Protein AF-A0A075X6L4-F1 (afdb_monomer_lite)

Structure (mmCIF, N/CA/C/O backbone):
data_AF-A0A075X6L4-F1
#
_entry.id   AF-A0A075X6L4-F1
#
loop_
_atom_site.group_PDB
_atom_site.id
_atom_site.type_symbol
_atom_site.label_atom_id
_atom_site.label_alt_id
_atom_site.label_comp_id
_atom_site.label_asym_id
_atom_site.label_entity_id
_atom_site.label_seq_id
_atom_site.pdbx_PDB_ins_code
_atom_site.Cartn_x
_atom_site.Cartn_y
_atom_site.Cartn_z
_atom_site.occupancy
_atom_site.B_iso_or_equiv
_atom_site.auth_seq_id
_atom_site.auth_comp_id
_atom_site.auth_asym_id
_atom_site.auth_atom_id
_atom_site.pdbx_PDB_model_num
ATOM 1 N N . THR A 1 1 ? -24.610 23.735 8.201 1.00 43.88 1 THR A N 1
ATOM 2 C CA . THR A 1 1 ? -23.968 22.472 8.620 1.00 43.88 1 THR A CA 1
ATOM 3 C C . THR A 1 1 ? -24.946 21.769 9.527 1.00 43.88 1 THR A C 1
ATOM 5 O O . THR A 1 1 ? -25.408 22.389 10.471 1.00 43.88 1 THR A O 1
ATOM 8 N N . SER A 1 2 ? -25.397 20.567 9.172 1.00 42.31 2 SER A N 1
ATOM 9 C CA . SER A 1 2 ? -26.345 19.812 9.998 1.00 42.31 2 SER A CA 1
ATOM 10 C C . SER A 1 2 ? -25.653 19.407 11.301 1.00 42.31 2 SER A C 1
ATOM 12 O O . SER A 1 2 ? -24.724 18.602 11.268 1.00 42.31 2 SER A O 1
ATOM 14 N N . GLU A 1 3 ? -26.071 20.000 12.417 1.00 53.25 3 GLU A N 1
ATOM 15 C CA . GLU A 1 3 ? -25.639 19.641 13.770 1.00 53.25 3 GLU A CA 1
ATOM 16 C C . GLU A 1 3 ? -26.261 18.298 14.163 1.00 53.25 3 GLU A C 1
ATOM 18 O O . GLU A 1 3 ? -27.269 18.231 14.862 1.00 53.25 3 GLU A O 1
ATOM 23 N N . HIS A 1 4 ? -25.697 17.208 13.654 1.00 60.91 4 HIS A N 1
ATOM 24 C CA . HIS A 1 4 ? -25.947 15.895 14.228 1.00 60.91 4 HIS A CA 1
ATOM 25 C C . HIS A 1 4 ? -24.838 15.621 15.243 1.00 60.91 4 HIS A C 1
ATOM 27 O O . HIS A 1 4 ? -23.665 15.649 14.861 1.00 60.91 4 HIS A O 1
ATOM 33 N N . PRO A 1 5 ? -25.174 15.413 16.527 1.00 69.50 5 PRO A N 1
ATOM 34 C CA . PRO A 1 5 ? -24.173 15.089 17.527 1.00 69.50 5 PRO A CA 1
ATOM 35 C C . PRO A 1 5 ? -23.528 13.741 17.171 1.00 69.50 5 PRO A C 1
ATOM 37 O O . PRO A 1 5 ? -24.212 12.780 16.818 1.00 69.50 5 PRO A O 1
ATOM 40 N N . LEU A 1 6 ? -22.194 13.705 17.210 1.00 76.12 6 LEU A N 1
ATOM 41 C CA . LEU A 1 6 ? -21.367 12.532 16.923 1.00 76.12 6 LEU A CA 1
ATOM 42 C C . LEU A 1 6 ? -21.451 11.566 18.118 1.00 76.12 6 LEU A C 1
ATOM 44 O O . LEU A 1 6 ? -20.536 11.527 18.931 1.00 76.12 6 LEU A O 1
ATOM 48 N N . VAL A 1 7 ? -22.559 10.836 18.247 1.00 87.19 7 VAL A N 1
ATOM 49 C CA . VAL A 1 7 ? -22.819 9.897 19.355 1.00 87.19 7 VAL A CA 1
ATOM 50 C C . VAL A 1 7 ? -22.802 8.461 18.837 1.00 87.19 7 VAL A C 1
ATOM 52 O O . VAL A 1 7 ? -23.270 8.186 17.729 1.00 87.19 7 VAL A O 1
ATOM 55 N N . GLY A 1 8 ? -22.291 7.542 19.653 1.00 90.81 8 GLY A N 1
ATOM 56 C CA . GLY A 1 8 ? -22.246 6.114 19.358 1.00 90.81 8 GLY A CA 1
ATOM 57 C C . GLY A 1 8 ? -20.898 5.630 18.824 1.00 90.81 8 GLY A C 1
ATOM 58 O O . GLY A 1 8 ? -19.898 6.360 18.776 1.00 90.81 8 GLY A O 1
ATOM 59 N N . ASN A 1 9 ? -20.872 4.373 18.379 1.00 92.75 9 ASN A N 1
ATOM 60 C CA . ASN A 1 9 ? -19.662 3.702 17.920 1.00 92.75 9 ASN A CA 1
ATOM 61 C C . ASN A 1 9 ? -19.065 4.416 16.708 1.00 92.75 9 ASN A C 1
ATOM 63 O O . ASN A 1 9 ? -19.630 4.450 15.610 1.00 92.75 9 ASN A O 1
ATOM 67 N N . THR A 1 10 ? -17.867 4.931 16.915 1.00 94.12 10 THR A N 1
ATOM 68 C CA . THR A 1 10 ? -17.120 5.736 15.967 1.00 94.12 10 THR A CA 1
ATOM 69 C C . THR A 1 10 ? -15.814 5.042 15.646 1.00 94.12 10 THR A C 1
ATOM 71 O O . THR A 1 10 ? -14.970 4.833 16.520 1.00 94.12 10 THR A O 1
ATOM 74 N N . LEU A 1 11 ? -15.639 4.697 14.373 1.00 94.62 11 LEU A N 1
ATOM 75 C CA . LEU A 1 11 ? -14.366 4.230 13.844 1.00 94.62 11 LEU A CA 1
ATOM 76 C C . LEU A 1 11 ? -13.575 5.430 13.328 1.00 94.62 11 LEU A C 1
ATOM 78 O O . LEU A 1 11 ? -14.017 6.126 12.421 1.00 94.62 11 LEU A O 1
ATOM 82 N N . VAL A 1 12 ? -12.374 5.643 13.843 1.00 94.81 12 VAL A N 1
ATOM 83 C CA . VAL A 1 12 ? -11.402 6.571 13.264 1.00 94.81 12 VAL A CA 1
ATOM 84 C C . VAL A 1 12 ? -10.322 5.751 12.580 1.00 94.81 12 VAL A C 1
ATOM 86 O O . VAL A 1 12 ? -9.782 4.826 13.179 1.00 94.81 12 VAL A O 1
ATOM 89 N N . MET A 1 13 ? -9.989 6.081 11.338 1.00 95.12 13 MET A N 1
ATOM 90 C CA . MET A 1 13 ? -8.887 5.464 10.609 1.00 95.12 13 MET A CA 1
ATOM 91 C C . MET A 1 13 ? -7.984 6.549 10.038 1.00 95.12 13 MET A C 1
ATOM 93 O O . MET A 1 13 ? -8.426 7.360 9.229 1.00 95.12 13 MET A O 1
ATOM 97 N N . ASN A 1 14 ? -6.720 6.532 10.444 1.00 95.31 14 ASN A N 1
ATOM 98 C CA . ASN A 1 14 ? -5.677 7.400 9.921 1.00 95.31 14 ASN A CA 1
ATOM 99 C C . ASN A 1 14 ? -4.738 6.582 9.031 1.00 95.31 14 ASN A C 1
ATOM 101 O O . ASN A 1 14 ? -4.044 5.686 9.516 1.00 95.31 14 ASN A O 1
ATOM 105 N N . ILE A 1 15 ? -4.702 6.882 7.734 1.00 94.81 15 ILE A N 1
ATOM 106 C CA . ILE A 1 15 ? -3.783 6.245 6.784 1.00 94.81 15 ILE A CA 1
ATOM 107 C C . ILE A 1 15 ? -2.623 7.208 6.523 1.00 94.81 15 ILE A C 1
ATOM 109 O O . ILE A 1 15 ? -2.710 8.114 5.695 1.00 94.81 15 ILE A O 1
ATOM 113 N N . GLY A 1 16 ? -1.527 7.023 7.260 1.00 94.44 16 GLY A N 1
ATOM 114 C CA . GLY A 1 16 ? -0.359 7.896 7.192 1.00 94.44 16 GLY A CA 1
ATOM 115 C C . GLY A 1 16 ? 0.611 7.561 6.054 1.00 94.44 16 GLY A C 1
ATOM 116 O O . GLY A 1 16 ? 0.324 6.814 5.120 1.00 94.44 16 GLY A O 1
ATOM 117 N N . ALA A 1 17 ? 1.834 8.082 6.152 1.00 93.19 17 ALA A N 1
ATOM 118 C CA . ALA A 1 17 ? 2.890 7.741 5.198 1.00 93.19 17 ALA A CA 1
ATOM 119 C C . ALA A 1 17 ? 3.451 6.326 5.432 1.00 93.19 17 ALA A C 1
ATOM 121 O O . ALA A 1 17 ? 3.724 5.607 4.479 1.00 93.19 17 ALA A O 1
ATOM 122 N N . ALA A 1 18 ? 3.639 5.907 6.687 1.00 93.38 18 ALA A N 1
ATOM 123 C CA . ALA A 1 18 ? 4.323 4.648 7.017 1.00 93.38 18 ALA A CA 1
ATOM 124 C C . ALA A 1 18 ? 3.427 3.598 7.692 1.00 93.38 18 ALA A C 1
ATOM 126 O O . ALA A 1 18 ? 3.717 2.405 7.612 1.00 93.38 18 ALA A O 1
ATOM 127 N N . ALA A 1 19 ? 2.354 4.027 8.352 1.00 95.75 19 ALA A N 1
ATOM 128 C CA . ALA A 1 19 ? 1.477 3.159 9.120 1.00 95.75 19 ALA A CA 1
ATOM 129 C C . ALA A 1 19 ? 0.019 3.580 8.959 1.00 95.75 19 ALA A C 1
ATOM 131 O O . ALA A 1 19 ? -0.275 4.743 8.671 1.00 95.75 19 ALA A O 1
ATOM 132 N N . THR A 1 20 ? -0.864 2.609 9.154 1.00 96.62 20 THR A N 1
ATOM 133 C CA . THR A 1 20 ? -2.295 2.839 9.307 1.00 96.62 20 THR A CA 1
ATOM 134 C C . THR A 1 20 ? -2.661 2.619 10.764 1.00 96.62 20 THR A C 1
ATOM 136 O O . THR A 1 20 ? -2.288 1.600 11.354 1.00 96.62 20 THR A O 1
ATOM 139 N N . GLU A 1 21 ? -3.406 3.558 11.324 1.00 96.50 21 GLU A N 1
ATOM 140 C CA . GLU A 1 21 ? -3.871 3.560 12.705 1.00 96.50 21 GLU A CA 1
ATOM 141 C C . GLU A 1 21 ? -5.398 3.552 12.712 1.00 96.50 21 GLU A C 1
ATOM 143 O O . GLU A 1 21 ? -6.043 4.178 11.872 1.00 96.50 21 GLU A O 1
ATOM 148 N N . MET A 1 22 ? -5.978 2.823 13.653 1.00 95.88 22 MET A N 1
ATOM 149 C CA . MET A 1 22 ? -7.413 2.708 13.850 1.00 95.88 22 MET A CA 1
ATOM 150 C C . MET A 1 22 ? -7.730 2.951 15.318 1.00 95.88 22 MET A C 1
ATOM 152 O O . MET A 1 22 ? -7.052 2.412 16.196 1.00 95.88 22 MET A O 1
ATOM 156 N N . ALA A 1 23 ? -8.777 3.725 15.572 1.00 94.69 23 ALA A N 1
ATOM 157 C CA . ALA A 1 23 ? -9.377 3.859 16.884 1.00 94.69 23 ALA A CA 1
ATOM 158 C C . ALA A 1 23 ? -10.861 3.502 16.806 1.00 94.69 23 ALA A C 1
ATOM 160 O O . ALA A 1 23 ? -11.554 3.949 15.896 1.00 94.69 23 ALA A O 1
ATOM 161 N N . LEU A 1 24 ? -11.346 2.708 17.753 1.00 94.81 24 LEU A N 1
ATOM 162 C CA . LEU A 1 24 ? -12.772 2.465 17.942 1.00 94.81 24 LEU A CA 1
ATOM 163 C C . LEU A 1 24 ? -13.167 2.982 19.320 1.00 94.81 24 LEU A C 1
ATOM 165 O O . LEU A 1 24 ? -12.547 2.608 20.318 1.00 94.81 24 LEU A O 1
ATOM 169 N N . VAL A 1 25 ? -14.175 3.845 19.351 1.00 93.81 25 VAL A N 1
ATOM 170 C CA . VAL A 1 25 ? -14.673 4.494 20.565 1.00 93.81 25 VAL A CA 1
ATOM 171 C C . VAL A 1 25 ? -16.190 4.599 20.490 1.00 93.81 25 VAL A C 1
ATOM 173 O O . VAL A 1 25 ? -16.732 4.885 19.426 1.00 93.81 25 VAL A O 1
ATOM 176 N N . ASP A 1 26 ? -16.873 4.349 21.599 1.00 92.94 26 ASP A N 1
ATOM 177 C CA . ASP A 1 26 ? -18.295 4.660 21.738 1.00 92.94 26 ASP A CA 1
ATOM 178 C C . ASP A 1 26 ? -18.402 6.095 22.261 1.00 92.94 26 ASP A C 1
ATOM 180 O O . ASP A 1 26 ? -18.009 6.366 23.396 1.00 92.94 26 ASP A O 1
ATOM 184 N N . LEU A 1 27 ? -18.791 7.039 21.399 1.00 93.19 27 LEU A N 1
ATOM 185 C CA . LEU A 1 27 ? -18.801 8.454 21.759 1.00 93.19 27 LEU A CA 1
ATOM 186 C C . LEU A 1 27 ? -20.040 8.781 22.608 1.00 93.19 27 LEU A C 1
ATOM 188 O O . LEU A 1 27 ? -21.160 8.608 22.117 1.00 93.19 27 LEU A O 1
ATOM 192 N N . PRO A 1 28 ? -19.862 9.293 23.839 1.00 91.81 28 PRO A N 1
ATOM 193 C CA . PRO A 1 28 ? -20.962 9.790 24.657 1.00 91.81 28 PRO A CA 1
ATOM 194 C C . PRO A 1 28 ? -21.482 11.135 24.128 1.00 91.81 28 PRO A C 1
ATOM 196 O O . PRO A 1 28 ? -20.857 11.783 23.286 1.00 91.81 28 PRO A O 1
ATOM 199 N N . GLU A 1 29 ? -22.614 11.597 24.664 1.00 88.50 29 GLU A N 1
ATOM 200 C CA . GLU A 1 29 ? -23.140 12.937 24.363 1.00 88.50 29 GLU A CA 1
ATOM 201 C C . GLU A 1 29 ? -22.177 14.050 24.808 1.00 88.50 29 GLU A C 1
ATOM 203 O O . GLU A 1 29 ? -22.026 15.055 24.110 1.00 88.50 29 GLU A O 1
ATOM 208 N N . SER A 1 30 ? -21.495 13.859 25.944 1.00 89.88 30 SER A N 1
ATOM 209 C CA . SER A 1 30 ? -20.477 14.776 26.459 1.00 89.88 30 SER A CA 1
ATOM 210 C C . SER A 1 30 ? -19.077 14.193 26.290 1.00 89.88 30 SER A C 1
ATOM 212 O O . SER A 1 30 ? -18.679 13.275 27.001 1.00 89.88 30 SER A O 1
ATOM 214 N N . LEU A 1 31 ? -18.282 14.769 25.385 1.00 88.12 31 LEU A N 1
ATOM 215 C CA . LEU A 1 31 ? -16.909 14.312 25.128 1.00 88.12 31 LEU A CA 1
ATOM 216 C C . LEU A 1 31 ? -15.964 14.481 26.333 1.00 88.12 31 LEU A C 1
ATOM 218 O O . LEU A 1 31 ? -14.895 13.877 26.344 1.00 88.12 31 LEU A O 1
ATOM 222 N N . GLU A 1 32 ? -16.341 15.273 27.342 1.00 90.88 32 GLU A N 1
ATOM 223 C CA . GLU A 1 32 ? -15.584 15.424 28.596 1.00 90.88 32 GLU A CA 1
ATOM 224 C C . GLU A 1 32 ? -15.561 14.134 29.432 1.00 90.88 32 GLU A C 1
ATOM 226 O O . GLU A 1 32 ? -14.695 13.970 30.291 1.00 90.88 32 GLU A O 1
ATOM 231 N N . GLU A 1 33 ? -16.486 13.207 29.169 1.00 89.75 33 GLU A N 1
ATOM 232 C CA . GLU A 1 33 ? -16.571 11.907 29.842 1.00 89.75 33 GLU A CA 1
ATOM 233 C C . GLU A 1 33 ? -15.567 10.887 29.290 1.00 89.75 33 GLU A C 1
ATOM 235 O O . GLU A 1 33 ? -15.344 9.845 29.907 1.00 89.75 33 GLU A O 1
ATOM 240 N N . LEU A 1 34 ? -14.944 11.179 28.143 1.00 92.12 34 LEU A N 1
ATOM 241 C CA . LEU A 1 34 ? -14.005 10.270 27.503 1.00 92.12 34 LEU A CA 1
ATOM 242 C C . LEU A 1 34 ? -12.671 10.211 28.240 1.00 92.12 34 LEU A C 1
ATOM 244 O O . LEU A 1 34 ? -12.021 11.210 28.548 1.00 92.12 34 LEU A O 1
ATOM 248 N N . THR A 1 35 ? -12.199 8.987 28.403 1.00 92.12 35 THR A N 1
ATOM 249 C CA . THR A 1 35 ? -10.890 8.645 28.939 1.00 92.12 35 THR A CA 1
ATOM 250 C C . THR A 1 35 ? -10.104 7.830 27.918 1.00 92.12 35 THR A C 1
ATOM 252 O O . THR A 1 35 ? -10.653 7.256 26.981 1.00 92.12 35 THR A O 1
ATOM 255 N N . HIS A 1 36 ? -8.789 7.704 28.113 1.00 89.19 36 HIS A N 1
ATOM 256 C CA . HIS A 1 36 ? -7.965 6.859 27.244 1.00 89.19 36 HIS A CA 1
ATOM 257 C C . HIS A 1 36 ? -8.412 5.387 27.211 1.00 89.19 36 HIS A C 1
ATOM 259 O O . HIS A 1 36 ? -8.190 4.724 26.202 1.00 89.1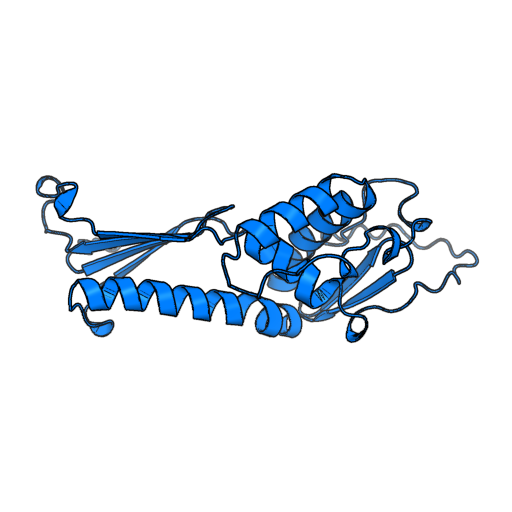9 36 HIS A O 1
ATOM 265 N N . SER A 1 37 ? -9.039 4.874 28.276 1.00 90.38 37 SER A N 1
ATOM 266 C CA . SER A 1 37 ? -9.543 3.493 28.336 1.00 90.38 37 SER A CA 1
ATOM 267 C C . SER A 1 37 ? -10.756 3.229 27.445 1.00 90.38 37 SER A C 1
ATOM 269 O O . SER A 1 37 ? -11.024 2.069 27.127 1.00 90.38 37 SER A O 1
ATOM 271 N N . ASP A 1 38 ? -11.460 4.276 27.016 1.00 91.62 38 ASP A N 1
ATOM 272 C CA . ASP A 1 38 ? -12.629 4.146 26.142 1.00 91.62 38 ASP A CA 1
ATOM 273 C C . ASP A 1 38 ? -12.224 3.899 24.685 1.00 91.62 38 ASP A C 1
ATOM 275 O O . ASP A 1 38 ? -12.996 3.352 23.894 1.00 91.62 38 ASP A O 1
ATOM 279 N N . PHE A 1 39 ? -10.976 4.228 24.344 1.00 93.12 39 PHE A N 1
ATOM 280 C CA . PHE A 1 39 ? -10.415 4.023 23.020 1.00 93.12 39 PHE A CA 1
ATOM 281 C C . PHE A 1 39 ? -9.765 2.656 22.912 1.00 93.12 39 PHE A C 1
ATOM 283 O O . PHE A 1 39 ? -8.811 2.319 23.616 1.00 93.12 39 PHE A O 1
ATOM 290 N N . MET A 1 40 ? -10.202 1.896 21.919 1.00 93.12 40 MET A N 1
ATOM 291 C CA . MET A 1 40 ? -9.389 0.806 21.417 1.00 93.12 40 MET A CA 1
ATOM 292 C C . MET A 1 40 ? -8.532 1.270 20.274 1.00 93.12 40 MET A C 1
ATOM 294 O O . MET A 1 40 ? -9.051 1.742 19.268 1.00 93.12 40 MET A O 1
ATOM 298 N N . LEU A 1 41 ? -7.235 1.051 20.405 1.00 94.62 41 LEU A N 1
ATOM 299 C CA . LEU A 1 41 ? -6.268 1.433 19.398 1.00 94.62 41 LEU A CA 1
ATOM 300 C C . LEU A 1 41 ? -5.714 0.185 18.725 1.00 94.62 41 LEU A C 1
ATOM 302 O O . LEU A 1 41 ? -5.370 -0.799 19.381 1.00 94.62 41 LEU A O 1
ATOM 306 N N . HIS A 1 42 ? -5.592 0.245 17.408 1.00 95.38 42 HIS A N 1
ATOM 307 C CA . HIS A 1 42 ? -4.927 -0.772 16.611 1.00 95.38 42 HIS A CA 1
ATOM 308 C C . HIS A 1 42 ? -4.115 -0.108 15.511 1.00 95.38 42 HIS A C 1
ATOM 310 O O . HIS A 1 42 ? -4.503 0.930 14.985 1.00 95.38 42 HIS A O 1
ATOM 316 N N . ASN A 1 43 ? -2.977 -0.683 15.145 1.00 95.50 43 ASN A N 1
ATOM 317 C CA . ASN A 1 43 ? -2.177 -0.162 14.044 1.00 95.50 43 ASN A CA 1
ATOM 318 C C . ASN A 1 43 ? -1.413 -1.274 13.332 1.00 95.50 43 ASN A C 1
ATOM 320 O O . ASN A 1 43 ? -1.234 -2.381 13.846 1.00 95.50 43 ASN A O 1
ATOM 324 N N . PHE A 1 44 ? -0.949 -0.965 12.127 1.00 96.31 44 PHE A N 1
ATOM 325 C CA . PHE A 1 44 ? 0.001 -1.801 11.413 1.00 96.31 44 PHE A CA 1
ATOM 326 C C . PHE A 1 44 ? 0.905 -0.956 10.511 1.00 96.31 44 PHE A C 1
ATOM 328 O O . PHE A 1 44 ? 0.491 0.057 9.948 1.00 96.31 44 PHE A O 1
ATOM 335 N N . ALA A 1 45 ? 2.154 -1.400 10.358 1.00 96.19 45 ALA A N 1
ATOM 336 C CA . ALA A 1 45 ? 3.209 -0.699 9.624 1.00 96.19 45 ALA A CA 1
ATOM 337 C C . ALA A 1 45 ? 3.079 -0.857 8.095 1.00 96.19 45 ALA A C 1
ATOM 339 O O . ALA A 1 45 ? 3.935 -1.453 7.442 1.00 96.19 45 ALA A O 1
ATOM 340 N N . TYR A 1 46 ? 1.966 -0.382 7.537 1.00 96.50 46 TYR A N 1
ATOM 341 C CA . TYR A 1 46 ? 1.741 -0.269 6.100 1.00 96.50 46 TYR A CA 1
ATOM 342 C C . TYR A 1 46 ? 0.790 0.897 5.815 1.00 96.50 46 TYR A C 1
ATOM 344 O O . TYR A 1 46 ? -0.283 0.979 6.416 1.00 96.50 46 TYR A O 1
ATOM 352 N N . ALA A 1 47 ? 1.181 1.769 4.884 1.00 95.38 47 ALA A N 1
ATOM 353 C CA . ALA A 1 47 ? 0.357 2.846 4.334 1.00 95.38 47 ALA A CA 1
ATOM 354 C C . ALA A 1 4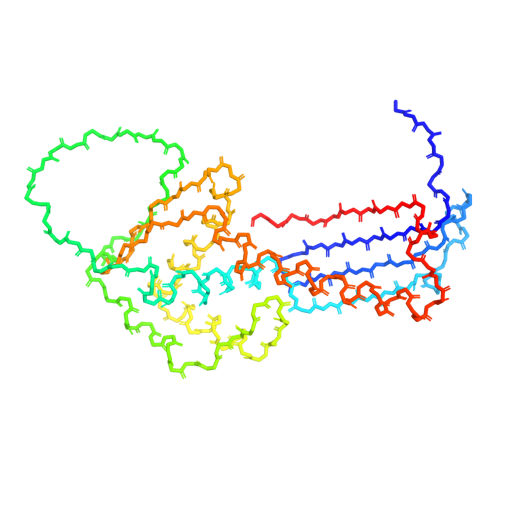7 ? 1.016 3.405 3.051 1.00 95.38 47 ALA A C 1
ATOM 356 O O . ALA A 1 47 ? 1.489 2.609 2.241 1.00 95.38 47 ALA A O 1
ATOM 357 N N . GLY A 1 48 ? 1.097 4.731 2.864 1.00 95.12 48 GLY A N 1
ATOM 358 C CA . GLY A 1 48 ? 1.593 5.380 1.635 1.00 95.12 48 GLY A CA 1
ATOM 359 C C . GLY A 1 48 ? 2.902 4.812 1.059 1.00 95.12 48 GLY A C 1
ATOM 360 O O . GLY A 1 48 ? 2.923 4.373 -0.087 1.00 95.12 48 GLY A O 1
ATOM 361 N N . LYS A 1 49 ? 3.959 4.701 1.871 1.00 95.69 49 LYS A N 1
ATOM 362 C CA . LYS A 1 49 ? 5.254 4.115 1.472 1.00 95.69 49 LYS A CA 1
ATOM 363 C C . LYS A 1 49 ? 5.155 2.631 1.117 1.00 95.69 49 LYS A C 1
ATOM 365 O O . LYS A 1 49 ? 5.861 2.146 0.240 1.00 95.69 49 LYS A O 1
ATOM 370 N N . GLY A 1 50 ? 4.275 1.897 1.799 1.00 97.44 50 GLY A N 1
ATOM 371 C CA . GLY A 1 50 ? 3.995 0.497 1.478 1.00 97.44 50 GLY A CA 1
ATOM 372 C C . GLY A 1 50 ? 3.326 0.361 0.110 1.00 97.44 50 GLY A C 1
ATOM 373 O O . GLY A 1 50 ? 3.742 -0.469 -0.691 1.00 97.44 50 GLY A O 1
ATOM 374 N N . ILE A 1 51 ? 2.362 1.238 -0.182 1.00 97.44 51 ILE A N 1
ATOM 375 C CA . ILE A 1 51 ? 1.685 1.326 -1.482 1.00 97.44 51 ILE A CA 1
ATOM 376 C C . ILE A 1 51 ? 2.688 1.654 -2.594 1.00 97.44 51 ILE A C 1
ATOM 378 O O . ILE A 1 51 ? 2.674 1.006 -3.634 1.00 97.44 51 ILE A O 1
ATOM 382 N N . GLU A 1 52 ? 3.586 2.618 -2.381 1.00 97.88 52 GLU A N 1
ATOM 383 C CA . GLU A 1 52 ? 4.638 2.970 -3.349 1.00 97.88 52 GLU A CA 1
ATOM 384 C C . GLU A 1 52 ? 5.567 1.785 -3.642 1.00 97.88 52 GLU A C 1
ATOM 386 O O . GLU A 1 52 ? 5.850 1.478 -4.799 1.00 97.88 52 GLU A O 1
ATOM 391 N N . GLN A 1 53 ? 5.993 1.056 -2.610 1.00 98.25 53 GLN A N 1
ATOM 392 C CA . GLN A 1 53 ? 6.782 -0.161 -2.793 1.00 98.25 53 GLN A CA 1
ATOM 393 C C . GLN A 1 53 ? 6.007 -1.259 -3.526 1.00 98.25 53 GLN A C 1
ATOM 395 O O . GLN A 1 53 ? 6.577 -1.962 -4.359 1.00 98.25 53 GLN A O 1
ATOM 400 N N . ASP A 1 54 ? 4.709 -1.391 -3.267 1.00 98.56 54 ASP A N 1
ATOM 401 C CA . ASP A 1 54 ? 3.864 -2.357 -3.962 1.00 98.56 54 ASP A CA 1
ATOM 402 C C . ASP A 1 54 ? 3.681 -1.982 -5.439 1.00 98.56 54 ASP A C 1
ATOM 404 O O . ASP A 1 54 ? 3.711 -2.868 -6.289 1.00 98.56 54 ASP A O 1
ATOM 408 N N . ILE A 1 55 ? 3.598 -0.692 -5.783 1.00 98.44 55 ILE A N 1
ATOM 409 C CA . ILE A 1 55 ? 3.647 -0.226 -7.180 1.00 98.44 55 ILE A CA 1
ATOM 410 C C . ILE A 1 55 ? 4.941 -0.697 -7.849 1.00 98.44 55 ILE A C 1
ATOM 412 O O . ILE A 1 55 ? 4.906 -1.264 -8.943 1.00 98.44 55 ILE A O 1
ATOM 416 N N . ILE A 1 56 ? 6.084 -0.535 -7.178 1.00 98.38 56 ILE A N 1
ATOM 417 C CA . ILE A 1 56 ? 7.376 -0.979 -7.711 1.00 98.38 56 ILE A CA 1
ATOM 418 C C . ILE A 1 56 ? 7.375 -2.499 -7.916 1.00 98.38 56 ILE A C 1
ATOM 420 O O . ILE A 1 56 ? 7.672 -2.976 -9.011 1.00 98.38 56 ILE A O 1
ATOM 424 N N . CYS A 1 57 ? 7.006 -3.268 -6.892 1.00 98.25 57 CYS A N 1
ATOM 425 C CA . CYS A 1 57 ? 7.051 -4.728 -6.933 1.00 98.25 57 CYS A CA 1
ATOM 426 C C . CYS A 1 57 ? 6.027 -5.348 -7.892 1.00 98.25 57 CYS A C 1
ATOM 428 O O . CYS A 1 57 ? 6.321 -6.376 -8.499 1.00 98.25 57 CYS A O 1
ATOM 430 N N . GLN A 1 58 ? 4.837 -4.759 -8.025 1.00 98.06 58 GLN A N 1
ATOM 431 C CA . GLN A 1 58 ? 3.727 -5.356 -8.774 1.00 98.06 58 GLN A CA 1
ATOM 432 C C . GLN A 1 58 ? 3.569 -4.804 -10.194 1.00 98.06 58 GLN A C 1
ATOM 434 O O . GLN A 1 58 ? 3.045 -5.513 -11.060 1.00 98.06 58 GLN A O 1
ATOM 439 N N . LEU A 1 59 ? 4.016 -3.571 -10.454 1.00 97.56 59 LEU A N 1
ATOM 440 C CA . LEU A 1 59 ? 3.849 -2.907 -11.752 1.00 97.56 59 LEU A CA 1
ATOM 441 C C . LEU A 1 59 ? 5.179 -2.618 -12.451 1.00 97.56 59 LEU A C 1
ATOM 443 O O . LEU A 1 59 ? 5.275 -2.830 -13.656 1.00 97.56 59 LEU A O 1
ATOM 447 N N . LEU A 1 60 ? 6.215 -2.178 -11.727 1.00 97.00 60 LEU A N 1
ATOM 448 C CA . LEU A 1 60 ? 7.471 -1.761 -12.369 1.00 97.00 60 LEU A CA 1
ATOM 449 C C . LEU A 1 60 ? 8.471 -2.904 -12.572 1.00 97.00 60 LEU A C 1
ATOM 451 O O . LEU A 1 60 ? 9.138 -2.989 -13.607 1.00 97.00 60 LEU A O 1
ATOM 455 N N . LEU A 1 61 ? 8.568 -3.797 -11.593 1.00 96.69 61 LEU A N 1
ATOM 456 C CA . LEU A 1 61 ? 9.506 -4.913 -11.604 1.00 96.69 61 LEU A CA 1
ATOM 457 C C . LEU A 1 61 ? 9.102 -6.067 -12.546 1.00 96.69 61 LEU A C 1
ATOM 459 O O . LEU A 1 61 ? 9.984 -6.610 -13.213 1.00 96.69 61 LEU A O 1
ATOM 463 N N . PRO A 1 62 ? 7.824 -6.481 -12.656 1.00 96.12 62 PRO A N 1
ATOM 464 C CA . PRO A 1 62 ? 7.478 -7.628 -13.488 1.00 96.12 62 PRO A CA 1
ATOM 465 C C . PRO A 1 62 ? 7.690 -7.363 -14.982 1.00 96.12 62 PRO A C 1
ATOM 467 O O . PRO A 1 62 ? 7.184 -6.392 -15.543 1.00 96.12 62 PRO A O 1
ATOM 470 N N . THR A 1 63 ? 8.354 -8.296 -15.666 1.00 93.50 63 THR A N 1
ATOM 471 C CA . THR A 1 63 ? 8.661 -8.192 -17.105 1.00 93.50 63 THR A CA 1
ATOM 472 C C . THR A 1 63 ? 7.424 -8.117 -17.998 1.00 93.50 63 THR A C 1
ATOM 474 O O . THR A 1 63 ? 7.495 -7.569 -19.088 1.00 93.50 63 THR A O 1
ATOM 477 N N . LYS A 1 64 ? 6.267 -8.604 -17.533 1.00 94.56 64 LYS A N 1
ATOM 478 C CA . LYS A 1 64 ? 4.996 -8.521 -18.273 1.00 94.56 64 LYS A CA 1
ATOM 479 C C . LYS A 1 64 ? 4.516 -7.083 -18.517 1.00 94.56 64 LYS A C 1
ATOM 481 O O . LYS A 1 64 ? 3.741 -6.864 -19.443 1.00 94.56 64 LYS A O 1
ATOM 486 N N . TRP A 1 65 ? 4.953 -6.130 -17.690 1.00 93.62 65 TRP A N 1
ATOM 487 C CA . TRP A 1 65 ? 4.523 -4.730 -17.751 1.00 93.62 65 TRP A CA 1
ATOM 488 C C . TRP A 1 65 ? 5.526 -3.804 -18.433 1.00 93.62 65 TRP A C 1
ATOM 490 O O . TRP A 1 65 ? 5.170 -2.672 -18.758 1.00 93.62 65 TRP A O 1
ATOM 500 N N . ARG A 1 66 ? 6.759 -4.272 -18.654 1.00 92.56 66 ARG A N 1
ATOM 501 C CA . ARG A 1 66 ? 7.843 -3.463 -19.213 1.00 92.56 66 ARG A CA 1
ATOM 502 C C . ARG A 1 66 ? 8.357 -4.024 -20.518 1.00 92.56 66 ARG A C 1
ATOM 504 O O . ARG A 1 66 ? 8.369 -5.233 -20.738 1.00 92.56 66 ARG A O 1
ATOM 511 N N . LYS A 1 67 ? 8.820 -3.128 -21.374 1.00 93.88 67 LYS A N 1
ATOM 512 C CA . LYS A 1 67 ? 9.515 -3.466 -22.611 1.00 93.88 67 LYS A CA 1
ATOM 513 C C . LYS A 1 67 ? 10.809 -2.661 -22.684 1.00 93.88 67 LYS A C 1
ATOM 515 O O . LYS A 1 67 ? 10.842 -1.553 -22.143 1.00 93.88 67 LYS A O 1
ATOM 520 N N . PRO A 1 68 ? 11.837 -3.174 -23.381 1.00 92.62 68 PRO A N 1
ATOM 521 C CA . PRO A 1 68 ? 13.013 -2.380 -23.691 1.00 92.62 68 PRO A CA 1
ATOM 522 C C . PRO A 1 68 ? 12.604 -1.079 -24.380 1.00 92.62 68 PRO A C 1
ATOM 524 O O . PRO A 1 68 ? 11.735 -1.076 -25.257 1.00 92.62 68 PRO A O 1
ATOM 527 N N . ARG A 1 69 ? 13.227 0.025 -23.978 1.00 87.31 69 ARG A N 1
ATOM 528 C CA . ARG A 1 69 ? 13.047 1.316 -24.634 1.00 87.31 69 ARG A CA 1
ATOM 529 C C . ARG A 1 69 ? 13.709 1.252 -26.011 1.00 87.31 69 ARG A C 1
ATOM 531 O O . ARG A 1 69 ? 14.902 0.973 -26.116 1.00 87.31 69 ARG A O 1
ATOM 538 N N . ASN A 1 70 ? 12.944 1.484 -27.075 1.00 71.94 70 ASN A N 1
ATOM 539 C CA . ASN A 1 70 ? 13.504 1.529 -28.424 1.00 71.94 70 ASN A CA 1
ATOM 540 C C . ASN A 1 70 ? 14.337 2.809 -28.565 1.00 71.94 70 ASN A C 1
ATOM 542 O O . ASN A 1 70 ? 13.791 3.906 -28.504 1.00 71.94 70 ASN A O 1
ATOM 546 N N . SER A 1 71 ? 15.641 2.684 -28.806 1.00 55.31 71 SER A N 1
ATOM 547 C CA . SER A 1 71 ? 16.562 3.808 -29.046 1.00 55.31 71 SER A CA 1
ATOM 548 C C . SER A 1 71 ? 16.379 4.486 -30.415 1.00 55.31 71 SER A C 1
ATOM 550 O O . SER A 1 71 ? 17.267 5.188 -30.895 1.00 55.31 71 SER A O 1
ATOM 552 N N . SER A 1 72 ? 15.231 4.301 -31.066 1.00 47.56 72 SER A N 1
ATOM 553 C CA . SER A 1 72 ? 14.919 4.881 -32.372 1.00 47.56 72 SER A CA 1
ATOM 554 C C . SER A 1 72 ? 14.253 6.248 -32.214 1.00 47.56 72 SER A C 1
ATOM 556 O O . SER A 1 72 ? 13.083 6.423 -32.540 1.00 47.56 72 SER A O 1
ATOM 558 N N . GLN A 1 73 ? 15.011 7.227 -31.727 1.00 50.22 73 GLN A N 1
ATOM 559 C CA . GLN A 1 73 ? 14.770 8.627 -32.068 1.00 50.22 73 GLN A CA 1
ATOM 560 C C . GLN A 1 73 ? 16.010 9.165 -32.787 1.00 50.22 73 GLN A C 1
ATOM 562 O O . GLN A 1 73 ? 16.848 9.859 -32.219 1.00 50.22 73 GLN A O 1
ATOM 567 N N . GLU A 1 74 ? 16.112 8.824 -34.075 1.00 40.28 74 GLU A N 1
ATOM 568 C CA . GLU A 1 74 ? 16.639 9.780 -35.047 1.00 40.28 74 GLU A CA 1
ATOM 569 C C . GLU A 1 74 ? 15.756 11.033 -34.990 1.00 40.28 74 GLU A C 1
ATOM 571 O O . GLU A 1 74 ? 14.534 10.945 -34.844 1.00 40.28 74 GLU A O 1
ATOM 576 N N . GLY A 1 75 ? 16.409 12.194 -35.014 1.00 45.19 75 GLY A N 1
ATOM 577 C CA . GLY A 1 75 ? 15.835 13.470 -34.615 1.00 45.19 75 GLY A CA 1
ATOM 578 C C . GLY A 1 75 ? 14.488 13.789 -35.249 1.00 45.19 75 GLY A C 1
ATOM 579 O O . GLY A 1 75 ? 14.326 13.735 -36.460 1.00 45.19 75 GLY A O 1
ATOM 580 N N . ASN A 1 76 ? 13.555 14.230 -34.413 1.00 33.75 76 ASN A N 1
ATOM 581 C CA . ASN A 1 76 ? 12.516 15.159 -34.815 1.00 33.75 76 ASN A CA 1
ATOM 582 C C . ASN A 1 76 ? 12.216 16.076 -33.631 1.00 33.75 76 ASN A C 1
ATOM 584 O O . ASN A 1 76 ? 11.775 15.642 -32.567 1.00 33.75 76 ASN A O 1
ATOM 588 N N . ASN A 1 77 ? 12.501 17.363 -33.834 1.00 46.69 77 ASN A N 1
ATOM 589 C CA . ASN A 1 77 ? 12.090 18.457 -32.967 1.00 46.69 77 ASN A CA 1
ATOM 590 C C . ASN A 1 77 ? 10.597 18.308 -32.663 1.00 46.69 77 ASN A C 1
ATOM 592 O O . ASN A 1 77 ? 9.769 18.555 -33.539 1.00 46.69 77 ASN A O 1
ATOM 596 N N . THR A 1 78 ? 10.252 17.920 -31.438 1.00 35.31 78 THR A N 1
ATOM 597 C CA . THR A 1 78 ? 8.856 17.882 -31.010 1.00 35.31 78 THR A CA 1
ATOM 598 C C . THR A 1 78 ? 8.693 18.829 -29.837 1.00 35.31 78 THR A C 1
ATOM 600 O O . THR A 1 78 ? 9.226 18.623 -28.752 1.00 35.31 78 THR A O 1
ATOM 603 N N . THR A 1 79 ? 8.020 19.929 -30.150 1.00 33.59 79 THR A N 1
ATOM 604 C CA . THR A 1 79 ? 7.334 20.890 -29.296 1.00 33.59 79 THR A CA 1
ATOM 605 C C . THR A 1 79 ? 7.230 20.472 -27.831 1.00 33.59 79 THR A C 1
ATOM 607 O O . THR A 1 79 ? 6.600 19.468 -27.509 1.00 33.59 79 THR A O 1
ATOM 610 N N . ILE A 1 80 ? 7.776 21.309 -26.947 1.00 39.00 80 ILE A N 1
ATOM 611 C CA . ILE A 1 80 ? 7.508 21.295 -25.507 1.00 39.00 80 ILE A CA 1
ATOM 612 C C . ILE A 1 80 ? 6.006 21.549 -25.327 1.00 39.00 80 ILE A C 1
ATOM 614 O O . ILE A 1 80 ? 5.556 22.687 -25.216 1.00 39.00 80 ILE A O 1
ATOM 618 N N . THR A 1 81 ? 5.197 20.494 -25.360 1.00 36.59 81 THR A N 1
ATOM 619 C CA . THR A 1 81 ? 3.813 20.549 -24.905 1.00 36.59 81 THR A CA 1
ATOM 620 C C . THR A 1 81 ? 3.858 20.324 -23.405 1.00 36.59 81 THR A C 1
ATOM 622 O O . THR A 1 81 ? 3.843 19.188 -22.936 1.00 36.59 81 THR A O 1
ATOM 625 N N . SER A 1 82 ? 3.976 21.411 -22.648 1.00 37.38 82 SER A N 1
ATOM 626 C CA . SER A 1 82 ? 3.912 21.415 -21.189 1.00 37.38 82 SER A CA 1
ATOM 627 C C . SER A 1 82 ? 2.520 20.966 -20.732 1.00 37.38 82 SER A C 1
ATOM 629 O O . SER A 1 82 ? 1.635 21.784 -20.482 1.00 37.38 82 SER A O 1
ATOM 631 N N . SER A 1 83 ? 2.303 19.656 -20.672 1.00 45.94 83 SER A N 1
ATOM 632 C CA . SER A 1 83 ? 1.170 19.078 -19.961 1.00 45.94 83 SER A CA 1
ATOM 633 C C . SER A 1 83 ? 1.577 18.915 -18.494 1.00 45.94 83 SER A C 1
ATOM 635 O O . SER A 1 83 ? 2.597 18.275 -18.239 1.00 45.94 83 SER A O 1
ATOM 637 N N . PRO A 1 84 ? 0.801 19.422 -17.520 1.00 45.62 84 PRO A N 1
ATOM 638 C CA . PRO A 1 84 ? 1.121 19.348 -16.085 1.00 45.62 84 PRO A CA 1
ATOM 639 C C . PRO A 1 84 ? 1.304 17.928 -15.509 1.00 45.62 84 PRO A C 1
ATOM 641 O O . PRO A 1 84 ? 1.634 17.782 -14.340 1.00 45.62 84 PRO A O 1
ATOM 644 N N . LEU A 1 85 ? 1.055 16.886 -16.308 1.00 55.53 85 LEU A N 1
ATOM 645 C CA . LEU A 1 85 ? 0.982 15.479 -15.906 1.00 55.53 85 LEU A CA 1
ATOM 646 C C . LEU A 1 85 ? 2.032 14.585 -16.599 1.00 55.53 85 LEU A C 1
ATOM 648 O O . LEU A 1 85 ? 1.940 13.363 -16.523 1.00 55.53 85 LEU A O 1
ATOM 652 N N . GLN A 1 86 ? 3.020 15.163 -17.288 1.00 65.38 86 GLN A N 1
ATOM 653 C CA . GLN A 1 86 ? 4.162 14.409 -17.817 1.00 65.38 86 GLN A CA 1
ATOM 654 C C . GLN A 1 86 ? 5.255 14.334 -16.748 1.00 65.38 86 GLN A C 1
ATOM 656 O O . GLN A 1 86 ? 6.117 15.207 -16.670 1.00 65.38 86 GLN A O 1
ATOM 661 N N . TRP A 1 87 ? 5.207 13.307 -15.896 1.00 79.56 87 TRP A N 1
ATOM 662 C CA . TRP A 1 87 ? 6.332 13.016 -15.008 1.00 79.56 87 TRP A CA 1
ATOM 663 C C . TRP A 1 87 ? 7.565 12.665 -15.847 1.00 79.56 87 TRP A C 1
ATOM 665 O O . TRP A 1 87 ? 7.490 11.821 -16.740 1.00 79.56 87 TRP A O 1
ATOM 675 N N . GLN A 1 88 ? 8.690 13.313 -15.556 1.00 74.56 88 GLN A N 1
ATOM 676 C CA . GLN A 1 88 ? 9.989 13.030 -16.156 1.00 74.56 88 GLN A CA 1
ATOM 677 C C . GLN A 1 88 ? 11.039 12.996 -15.043 1.00 74.56 88 GLN A C 1
ATOM 679 O O . GLN A 1 88 ? 10.954 13.795 -14.102 1.00 74.56 88 GLN A O 1
ATOM 684 N N . PRO A 1 89 ? 12.042 12.108 -15.123 1.00 73.31 89 PRO A N 1
ATOM 685 C CA . PRO A 1 89 ? 13.126 12.107 -14.156 1.00 73.31 89 PRO A CA 1
ATOM 686 C C . PRO A 1 89 ? 13.897 13.432 -14.243 1.00 73.31 89 PRO A C 1
ATOM 688 O O . PRO A 1 89 ? 14.420 13.785 -15.294 1.00 73.31 89 PRO A O 1
ATOM 691 N N . MET A 1 90 ? 14.030 14.155 -13.126 1.00 70.69 90 MET A N 1
ATOM 692 C CA . MET A 1 90 ? 14.772 15.432 -13.079 1.00 70.69 90 MET A CA 1
ATOM 693 C C . MET A 1 90 ? 16.296 15.274 -13.246 1.00 70.69 90 MET A C 1
ATOM 695 O O . MET A 1 90 ? 17.037 16.255 -13.199 1.00 70.69 90 MET A O 1
ATOM 699 N N . ILE A 1 91 ? 16.789 14.043 -13.398 1.00 74.38 91 ILE A N 1
ATOM 700 C CA . ILE A 1 91 ? 18.211 13.719 -13.346 1.00 74.38 91 ILE A CA 1
ATOM 701 C C . ILE A 1 91 ? 18.695 13.333 -14.740 1.00 74.38 91 ILE A C 1
ATOM 703 O O . ILE A 1 91 ? 18.292 12.312 -15.303 1.00 74.38 91 ILE A O 1
ATOM 707 N N . ALA A 1 92 ? 19.607 14.143 -15.275 1.00 75.25 92 ALA A N 1
ATOM 708 C CA . ALA A 1 92 ? 20.258 13.874 -16.548 1.00 75.25 92 ALA A CA 1
ATOM 709 C C . ALA A 1 92 ? 21.040 12.551 -16.495 1.00 75.25 92 ALA A C 1
ATOM 711 O O . ALA A 1 92 ? 21.706 12.244 -15.506 1.00 75.25 92 ALA A O 1
ATOM 712 N N . GLY A 1 93 ? 20.982 11.775 -17.575 1.00 79.94 93 GLY A N 1
ATOM 713 C CA . GLY A 1 93 ? 21.769 10.549 -17.709 1.00 79.94 93 GLY A CA 1
ATOM 714 C C . GLY A 1 93 ? 21.075 9.259 -17.253 1.00 79.94 93 GLY A C 1
ATOM 715 O O . GLY A 1 93 ? 21.609 8.172 -17.469 1.00 79.94 93 GLY A O 1
ATOM 716 N N . ILE A 1 94 ? 19.887 9.340 -16.632 1.00 83.88 94 ILE A N 1
ATOM 717 C CA . ILE A 1 94 ? 19.147 8.141 -16.189 1.00 83.88 94 ILE A CA 1
ATOM 718 C C . ILE A 1 94 ? 18.787 7.239 -17.370 1.00 83.88 94 ILE A C 1
ATOM 720 O O . ILE A 1 94 ? 18.832 6.021 -17.261 1.00 83.88 94 ILE A O 1
ATOM 724 N N . GLU A 1 95 ? 18.499 7.843 -18.514 1.00 82.94 95 GLU A N 1
ATOM 725 C CA . GLU A 1 95 ? 18.172 7.192 -19.778 1.00 82.94 95 GLU A CA 1
ATOM 726 C C . GLU A 1 95 ? 19.214 6.194 -20.309 1.00 82.94 95 GLU A C 1
ATOM 728 O O . GLU A 1 95 ? 18.859 5.322 -21.103 1.00 82.94 95 GLU A O 1
ATOM 733 N N . GLN A 1 96 ? 20.482 6.322 -19.903 1.00 86.06 96 GLN A N 1
ATOM 734 C CA . GLN A 1 96 ? 21.565 5.409 -20.289 1.00 86.06 96 GLN A CA 1
ATOM 735 C C . GLN A 1 96 ? 21.821 4.309 -19.247 1.00 86.06 96 GLN A C 1
ATOM 737 O O . GLN A 1 96 ? 22.664 3.440 -19.466 1.00 86.06 96 GLN A O 1
ATOM 742 N N . MET A 1 97 ? 21.130 4.343 -18.104 1.00 93.06 97 MET A N 1
ATOM 743 C CA . MET A 1 97 ? 21.250 3.318 -17.069 1.00 93.06 97 MET A CA 1
ATOM 744 C C . MET A 1 97 ? 20.446 2.070 -17.448 1.00 93.06 97 MET A C 1
ATOM 746 O O . MET A 1 97 ? 19.516 2.133 -18.250 1.00 93.06 97 MET A O 1
ATOM 750 N N . SER A 1 98 ? 20.780 0.932 -16.838 1.00 94.38 98 SER A N 1
ATOM 751 C CA . SER A 1 98 ? 20.000 -0.296 -16.990 1.00 94.38 98 SER A CA 1
ATOM 752 C C . SER A 1 98 ? 19.131 -0.530 -15.765 1.00 94.38 98 SER A C 1
ATOM 754 O O . SER A 1 98 ? 19.638 -0.543 -14.646 1.00 94.38 98 SER A O 1
ATOM 756 N N . PHE A 1 99 ? 17.835 -0.779 -15.957 1.00 94.62 99 PHE A N 1
ATOM 757 C CA . PHE A 1 99 ? 16.923 -1.113 -14.863 1.00 94.62 99 PHE A CA 1
ATOM 758 C C . PHE A 1 99 ? 17.410 -2.323 -14.056 1.00 94.62 99 PHE A C 1
ATOM 760 O O . PHE A 1 99 ? 17.301 -2.349 -12.829 1.00 94.62 99 PHE A O 1
ATOM 767 N N . ALA A 1 100 ? 17.999 -3.313 -14.732 1.00 94.25 100 ALA A N 1
ATOM 768 C CA . ALA A 1 100 ? 18.509 -4.526 -14.100 1.00 94.25 100 ALA A CA 1
ATOM 769 C C . ALA A 1 100 ? 19.630 -4.249 -13.080 1.00 94.25 100 ALA A C 1
ATOM 771 O O . ALA A 1 100 ? 19.833 -5.049 -12.168 1.00 94.25 100 ALA A O 1
ATOM 772 N N . SER A 1 101 ? 20.326 -3.105 -13.165 1.00 94.88 101 SER A N 1
ATOM 773 C CA . SER A 1 101 ? 21.390 -2.755 -12.215 1.00 94.88 101 SER A CA 1
ATOM 774 C C . SER A 1 101 ? 20.877 -2.482 -10.798 1.00 94.88 101 SER A C 1
ATOM 776 O O . SER A 1 101 ? 21.676 -2.375 -9.871 1.00 94.88 101 SER A O 1
ATOM 778 N N . LEU A 1 102 ? 19.560 -2.347 -10.609 1.00 94.69 102 LEU A N 1
ATOM 779 C CA . LEU A 1 102 ? 18.952 -2.228 -9.284 1.00 94.69 102 LEU A CA 1
ATOM 780 C C . LEU A 1 102 ? 19.037 -3.544 -8.491 1.00 94.69 102 LEU A C 1
ATOM 782 O O . LEU A 1 102 ? 19.047 -3.515 -7.257 1.00 94.69 102 LEU A O 1
ATOM 786 N N . GLY A 1 103 ? 19.107 -4.692 -9.178 1.00 95.06 103 GLY A N 1
ATOM 787 C CA . GLY A 1 103 ? 19.157 -6.020 -8.561 1.00 95.06 103 GLY A CA 1
ATOM 788 C C . GLY A 1 103 ? 17.986 -6.282 -7.610 1.00 95.06 103 GLY A C 1
ATOM 789 O O . GLY A 1 103 ? 18.178 -6.856 -6.539 1.00 95.06 103 GLY A O 1
ATOM 790 N N . LEU A 1 104 ? 16.782 -5.806 -7.950 1.00 94.94 104 LEU A N 1
ATOM 791 C CA . LEU A 1 104 ? 15.591 -5.991 -7.109 1.00 94.94 104 LEU A CA 1
ATOM 792 C C . LEU A 1 104 ? 15.142 -7.457 -7.095 1.00 94.94 104 LEU A C 1
ATOM 794 O O . LEU A 1 104 ? 14.562 -7.916 -6.116 1.00 94.94 104 LEU A O 1
ATOM 798 N N . GLU A 1 105 ? 15.454 -8.195 -8.158 1.00 91.69 105 GLU A N 1
ATOM 799 C CA . GLU A 1 105 ? 15.195 -9.623 -8.318 1.00 91.69 105 GLU A CA 1
ATOM 800 C C . GLU A 1 105 ? 15.993 -10.495 -7.326 1.00 91.69 105 GLU A C 1
ATOM 802 O O . GLU A 1 105 ? 15.608 -11.631 -7.062 1.00 91.69 105 GLU A O 1
ATOM 807 N N . GLU A 1 106 ? 17.076 -9.969 -6.741 1.00 94.06 106 GLU A N 1
ATOM 808 C CA . GLU A 1 106 ? 17.887 -10.656 -5.720 1.00 94.06 106 GLU A CA 1
ATOM 809 C C . GLU A 1 106 ? 17.267 -10.578 -4.316 1.00 94.06 106 GLU A C 1
ATOM 811 O O . GLU A 1 106 ? 17.698 -11.271 -3.391 1.00 94.06 106 GLU A O 1
ATOM 816 N N . LEU A 1 107 ? 16.280 -9.698 -4.126 1.00 95.75 107 LEU A N 1
ATOM 817 C CA . LEU A 1 107 ? 15.638 -9.479 -2.840 1.00 95.75 107 LEU A CA 1
ATOM 818 C C . LEU A 1 107 ? 14.425 -10.390 -2.667 1.00 95.75 107 LEU A C 1
ATOM 820 O O . LEU A 1 107 ? 13.670 -10.673 -3.596 1.00 95.75 107 LEU A O 1
ATOM 824 N N . LYS A 1 108 ? 14.157 -10.760 -1.413 1.00 97.12 108 LYS A N 1
ATOM 825 C CA . LYS A 1 108 ? 12.831 -11.243 -1.036 1.00 97.12 108 LYS A CA 1
ATOM 826 C C . LYS A 1 108 ? 11.867 -10.054 -1.045 1.00 97.12 108 LYS A C 1
ATOM 828 O O . LYS A 1 108 ? 11.979 -9.166 -0.203 1.00 97.12 108 LYS A O 1
ATOM 833 N N . LEU A 1 109 ? 10.946 -10.041 -2.004 1.00 97.12 109 LEU A N 1
ATOM 834 C CA . LEU A 1 109 ? 9.984 -8.953 -2.175 1.00 97.12 109 LEU A CA 1
ATOM 835 C C . LEU A 1 109 ? 8.852 -9.032 -1.132 1.00 97.12 109 LEU A C 1
ATOM 837 O O . LEU A 1 109 ? 8.401 -10.141 -0.818 1.00 97.12 109 LEU A O 1
ATOM 841 N N . PRO A 1 110 ? 8.369 -7.887 -0.611 1.00 97.75 110 PRO A N 1
ATOM 842 C CA . PRO A 1 110 ? 7.214 -7.857 0.281 1.00 97.75 110 PRO A CA 1
ATOM 843 C C . PRO A 1 110 ? 5.940 -8.284 -0.459 1.00 97.75 110 PRO A C 1
ATOM 845 O O . PRO A 1 110 ? 5.800 -8.084 -1.669 1.00 97.75 110 PRO A O 1
ATOM 848 N N . ARG A 1 111 ? 4.982 -8.865 0.270 1.00 97.81 111 ARG A N 1
ATOM 849 C CA . ARG A 1 111 ? 3.671 -9.200 -0.299 1.00 97.81 111 ARG A CA 1
ATOM 850 C C . ARG A 1 111 ? 2.801 -7.944 -0.402 1.00 97.81 111 ARG A C 1
ATOM 852 O O . ARG A 1 111 ? 2.826 -7.116 0.514 1.00 97.81 111 ARG A O 1
ATOM 859 N N . PRO A 1 112 ? 1.989 -7.818 -1.467 1.00 97.69 112 PRO A N 1
ATOM 860 C CA . PRO A 1 112 ? 1.161 -6.640 -1.654 1.00 97.69 112 PRO A CA 1
ATOM 861 C C . PRO A 1 112 ? 0.115 -6.517 -0.540 1.00 97.69 112 PRO A C 1
ATOM 863 O O . PRO A 1 112 ? -0.515 -7.506 -0.156 1.00 97.69 112 PRO A O 1
ATOM 866 N N . GLY A 1 113 ? -0.054 -5.311 -0.002 1.00 96.88 113 GLY A N 1
ATOM 867 C CA . GLY A 1 113 ? -0.941 -5.007 1.121 1.00 96.88 113 GLY A CA 1
ATOM 868 C C . GLY A 1 113 ? -0.462 -5.516 2.487 1.00 96.88 113 GLY A C 1
ATOM 869 O O . GLY A 1 113 ? -1.131 -5.269 3.488 1.00 96.88 113 GLY A O 1
ATOM 870 N N . GLU A 1 114 ? 0.665 -6.227 2.577 1.00 97.62 114 GLU A N 1
ATOM 871 C CA . GLU A 1 114 ? 1.170 -6.769 3.844 1.00 97.62 114 GLU A CA 1
ATOM 872 C C . GLU A 1 114 ? 2.291 -5.892 4.436 1.00 97.62 114 GLU A C 1
ATOM 874 O O . GLU A 1 114 ? 3.130 -5.386 3.688 1.00 97.62 114 GLU A O 1
ATOM 879 N N . PRO A 1 115 ? 2.375 -5.722 5.773 1.00 96.25 115 PRO A N 1
ATOM 880 C CA . PRO A 1 115 ? 3.426 -4.927 6.406 1.00 96.25 115 PRO A CA 1
ATOM 881 C C . PRO A 1 115 ? 4.836 -5.412 6.093 1.00 96.25 115 PRO A C 1
ATOM 883 O O . PRO A 1 115 ? 5.694 -4.574 5.855 1.00 96.25 115 PRO A O 1
ATOM 886 N N . ASP A 1 116 ? 5.067 -6.735 6.115 1.00 97.56 116 ASP A N 1
ATOM 887 C CA . ASP A 1 116 ? 6.338 -7.414 5.803 1.00 97.56 116 ASP A CA 1
ATOM 888 C C . ASP A 1 116 ? 7.588 -6.560 6.122 1.00 97.56 116 ASP A C 1
ATOM 890 O O . ASP A 1 116 ? 8.465 -6.352 5.284 1.00 97.56 116 ASP A O 1
ATOM 894 N N . THR A 1 117 ? 7.644 -6.019 7.351 1.00 96.00 117 THR A N 1
ATOM 895 C CA . THR A 1 117 ? 8.464 -4.842 7.699 1.00 96.00 117 THR A CA 1
ATOM 896 C C . THR A 1 117 ? 9.939 -5.020 7.355 1.00 96.00 117 THR A C 1
ATOM 898 O O . THR A 1 117 ? 10.561 -4.119 6.799 1.00 96.00 117 THR A O 1
ATOM 901 N N . SER A 1 118 ? 10.506 -6.194 7.635 1.00 97.44 118 SER A N 1
ATOM 902 C CA . SER A 1 118 ? 11.910 -6.483 7.330 1.00 97.44 118 SER A CA 1
ATOM 903 C C . SER A 1 118 ? 12.208 -6.495 5.828 1.00 97.44 118 SER A C 1
ATOM 905 O O . SER A 1 118 ? 13.266 -6.019 5.421 1.00 97.44 118 SER A O 1
ATOM 907 N N . ASP A 1 119 ? 11.296 -7.020 5.009 1.00 98.12 119 ASP A N 1
ATOM 908 C CA . ASP A 1 119 ? 11.469 -7.091 3.554 1.00 98.12 119 ASP A CA 1
ATOM 909 C C . ASP A 1 119 ? 11.305 -5.690 2.936 1.00 98.12 119 ASP A C 1
ATOM 911 O O . ASP A 1 119 ? 12.115 -5.276 2.106 1.00 98.12 119 ASP A O 1
ATOM 915 N N . ARG A 1 120 ? 10.348 -4.895 3.440 1.00 97.94 120 ARG A N 1
ATOM 916 C CA . ARG A 1 120 ? 10.147 -3.488 3.046 1.00 97.94 120 ARG A CA 1
ATOM 917 C C . ARG A 1 120 ? 11.330 -2.585 3.379 1.00 97.94 120 ARG A C 1
ATOM 919 O O . ARG A 1 120 ? 11.694 -1.741 2.563 1.00 97.94 120 ARG A O 1
ATOM 926 N N . ILE A 1 121 ? 11.953 -2.763 4.546 1.00 97.69 121 ILE A N 1
ATOM 927 C CA . ILE A 1 121 ? 13.157 -2.006 4.929 1.00 97.69 121 ILE A CA 1
ATOM 928 C C . ILE A 1 121 ? 14.313 -2.320 3.974 1.00 97.69 121 ILE A C 1
ATOM 930 O O . ILE A 1 121 ? 14.975 -1.402 3.498 1.00 97.69 121 ILE A O 1
ATOM 934 N N . LYS A 1 122 ? 14.539 -3.600 3.651 1.00 98.12 122 LYS A N 1
ATOM 935 C CA . LYS A 1 122 ? 15.601 -4.004 2.715 1.00 98.12 122 LYS A CA 1
ATOM 936 C C . LYS A 1 122 ? 15.363 -3.457 1.311 1.00 98.12 122 LYS A C 1
ATOM 938 O O . LYS A 1 122 ? 16.298 -2.960 0.687 1.00 98.12 122 LYS A O 1
ATOM 943 N N . LEU A 1 123 ? 14.119 -3.523 0.831 1.00 98.38 123 LEU A N 1
ATOM 944 C CA . LEU A 1 123 ? 13.733 -2.940 -0.451 1.00 98.38 123 LEU A CA 1
ATOM 945 C C . LEU A 1 123 ? 13.988 -1.428 -0.466 1.00 98.38 123 LEU A C 1
ATOM 947 O O . LEU A 1 123 ? 14.623 -0.933 -1.394 1.00 98.38 123 LEU A O 1
ATOM 951 N N . GLN A 1 124 ? 13.573 -0.712 0.585 1.00 97.88 124 GLN A N 1
ATOM 952 C CA . GLN A 1 124 ? 13.812 0.727 0.709 1.00 97.88 124 GLN A CA 1
ATOM 953 C C . GLN A 1 124 ? 15.307 1.058 0.661 1.00 97.88 124 GLN A C 1
ATOM 955 O O . GLN A 1 124 ? 15.724 1.896 -0.132 1.00 97.88 124 GLN A O 1
ATOM 960 N N . GLN A 1 125 ? 16.125 0.355 1.450 1.00 97.62 125 GLN A N 1
ATOM 961 C CA . GLN A 1 125 ? 17.577 0.551 1.479 1.00 97.62 125 GLN A CA 1
ATOM 962 C C . GLN A 1 125 ? 18.221 0.315 0.108 1.00 97.62 125 GLN A C 1
ATOM 964 O O . GLN A 1 125 ? 19.125 1.053 -0.283 1.00 97.62 125 GLN A O 1
ATOM 969 N N . ARG A 1 126 ? 17.759 -0.694 -0.647 1.00 97.75 126 ARG A N 1
ATOM 970 C CA . ARG A 1 126 ? 18.256 -0.954 -2.005 1.00 97.75 126 ARG A CA 1
ATOM 971 C C . ARG A 1 126 ? 17.855 0.148 -2.985 1.00 97.75 126 ARG A C 1
ATOM 973 O O . ARG A 1 126 ? 18.670 0.524 -3.818 1.00 97.75 126 ARG A O 1
ATOM 980 N N . LEU A 1 127 ? 16.632 0.665 -2.897 1.00 97.69 127 LEU A N 1
ATOM 981 C CA . LEU A 1 127 ? 16.169 1.752 -3.764 1.00 97.69 127 LEU A CA 1
ATOM 982 C C . LEU A 1 127 ? 16.888 3.072 -3.444 1.00 97.69 127 LEU A C 1
ATOM 984 O O . LEU A 1 127 ? 17.280 3.804 -4.346 1.00 97.69 127 LEU A O 1
ATOM 988 N N . GLU A 1 128 ? 17.148 3.355 -2.171 1.00 97.31 128 GLU A N 1
ATOM 989 C CA . GLU A 1 128 ? 17.819 4.590 -1.749 1.00 97.31 128 GLU A CA 1
ATOM 990 C C . GLU A 1 128 ? 19.334 4.602 -2.010 1.00 97.31 128 GLU A C 1
ATOM 992 O O . GLU A 1 128 ? 19.948 5.673 -1.978 1.00 97.31 128 GLU A O 1
ATOM 997 N N . SER A 1 129 ? 19.950 3.450 -2.295 1.00 96.38 129 SER A N 1
ATOM 998 C CA . SER A 1 129 ? 21.401 3.340 -2.502 1.00 96.38 129 SER A CA 1
ATOM 999 C C . SER A 1 129 ? 21.886 3.883 -3.849 1.00 96.38 129 SER A C 1
ATOM 1001 O O . SER A 1 129 ? 23.086 4.091 -4.027 1.00 96.38 129 SER A O 1
ATOM 1003 N N . SER A 1 130 ? 20.979 4.129 -4.801 1.00 94.88 130 SER A N 1
ATOM 1004 C CA . SER A 1 130 ? 21.326 4.579 -6.149 1.00 94.88 130 SER A CA 1
ATOM 1005 C C . SER A 1 130 ? 20.414 5.697 -6.644 1.00 94.88 130 SER A C 1
ATOM 1007 O O . SER A 1 130 ? 19.277 5.859 -6.206 1.00 94.88 130 SER A O 1
ATOM 1009 N N . VAL A 1 131 ? 20.922 6.472 -7.601 1.00 94.81 131 VAL A N 1
ATOM 1010 C CA . VAL A 1 131 ? 20.165 7.536 -8.274 1.00 94.81 131 VAL A CA 1
ATOM 1011 C C . VAL A 1 131 ? 18.958 6.964 -9.023 1.00 94.81 131 VAL A C 1
ATOM 1013 O O . VAL A 1 131 ? 17.855 7.491 -8.904 1.00 94.81 131 VAL A O 1
ATOM 1016 N N . LEU A 1 132 ? 19.152 5.851 -9.737 1.00 95.56 132 LEU A N 1
ATOM 1017 C CA . LEU A 1 132 ? 18.076 5.159 -10.442 1.00 95.56 132 LEU A CA 1
ATOM 1018 C C . LEU A 1 132 ? 17.002 4.642 -9.475 1.00 95.56 132 LEU A C 1
ATOM 1020 O O . LEU A 1 132 ? 15.816 4.783 -9.749 1.00 95.56 132 LEU A O 1
ATOM 1024 N N . GLY A 1 133 ? 17.396 4.086 -8.327 1.00 96.75 133 GLY A N 1
ATOM 1025 C CA . GLY A 1 133 ? 16.444 3.580 -7.339 1.00 96.75 133 GLY A CA 1
ATOM 1026 C C . GLY A 1 133 ? 15.608 4.691 -6.691 1.00 96.75 133 GLY A C 1
ATOM 1027 O O . GLY A 1 133 ? 14.409 4.510 -6.489 1.00 96.75 133 GLY A O 1
ATOM 1028 N N . LYS A 1 134 ? 16.191 5.876 -6.466 1.00 95.75 134 LYS A N 1
ATOM 1029 C CA . LYS A 1 134 ? 15.439 7.070 -6.041 1.00 95.75 134 LYS A CA 1
ATOM 1030 C C . LYS A 1 134 ? 14.465 7.544 -7.118 1.00 95.75 134 LYS A C 1
ATOM 1032 O O . LYS A 1 134 ? 13.309 7.799 -6.807 1.00 95.75 134 LYS A O 1
ATOM 1037 N N . ALA A 1 135 ? 14.882 7.557 -8.384 1.00 95.38 135 ALA A N 1
ATOM 1038 C CA . ALA A 1 135 ? 13.982 7.896 -9.486 1.00 95.38 135 ALA A CA 1
ATOM 1039 C C . ALA A 1 135 ? 12.817 6.897 -9.630 1.00 95.38 135 ALA A C 1
ATOM 1041 O O . ALA A 1 135 ? 11.717 7.289 -10.002 1.00 95.38 135 ALA A O 1
ATOM 1042 N N . ILE A 1 136 ? 13.029 5.619 -9.296 1.00 96.44 136 ILE A N 1
ATOM 1043 C CA . ILE A 1 136 ? 11.967 4.603 -9.236 1.00 96.44 136 ILE A CA 1
ATOM 1044 C C . ILE A 1 136 ? 10.973 4.880 -8.101 1.00 96.44 136 ILE A C 1
ATOM 1046 O O . ILE A 1 136 ? 9.769 4.720 -8.302 1.00 96.44 136 ILE A O 1
ATOM 1050 N N . LEU A 1 137 ? 11.452 5.301 -6.926 1.00 96.81 137 LEU A N 1
ATOM 1051 C CA . LEU A 1 137 ? 10.582 5.733 -5.827 1.00 96.81 137 LEU A CA 1
ATOM 1052 C C . LEU A 1 137 ? 9.730 6.937 -6.251 1.00 96.81 137 LEU A C 1
ATOM 1054 O O . LEU A 1 137 ? 8.510 6.905 -6.096 1.00 96.81 137 LEU A O 1
ATOM 1058 N N . ASP A 1 138 ? 10.351 7.945 -6.865 1.00 95.25 138 ASP A N 1
ATOM 1059 C CA . ASP A 1 138 ? 9.648 9.129 -7.368 1.00 95.25 138 ASP A CA 1
ATOM 1060 C C . ASP A 1 138 ? 8.617 8.761 -8.449 1.00 95.25 138 ASP A C 1
ATOM 1062 O O . ASP A 1 138 ? 7.496 9.276 -8.447 1.00 95.25 138 ASP A O 1
ATOM 1066 N N . ALA A 1 139 ? 8.959 7.826 -9.344 1.00 95.12 139 ALA A N 1
ATOM 1067 C CA . ALA A 1 139 ? 8.040 7.309 -10.355 1.00 95.12 139 ALA A CA 1
ATOM 1068 C C . ALA A 1 139 ? 6.835 6.607 -9.718 1.00 95.12 139 ALA A C 1
ATOM 1070 O O . ALA A 1 139 ? 5.710 6.784 -10.179 1.00 95.12 139 ALA A O 1
ATOM 1071 N N . ALA A 1 140 ? 7.036 5.828 -8.652 1.00 97.12 140 ALA A N 1
ATOM 1072 C CA . ALA A 1 140 ? 5.950 5.146 -7.954 1.00 97.12 140 ALA A CA 1
ATOM 1073 C C . ALA A 1 140 ? 4.974 6.132 -7.292 1.00 97.12 140 ALA A C 1
ATOM 1075 O O . ALA A 1 140 ? 3.759 5.952 -7.398 1.00 97.12 140 ALA A O 1
ATOM 1076 N N . VAL A 1 141 ? 5.492 7.202 -6.676 1.00 94.94 141 VAL A N 1
ATOM 1077 C CA . VAL A 1 141 ? 4.675 8.304 -6.136 1.00 94.94 141 VAL A CA 1
ATOM 1078 C C . VAL A 1 141 ? 3.878 8.974 -7.257 1.00 94.94 141 VAL A C 1
ATOM 1080 O O . VAL A 1 141 ? 2.664 9.143 -7.143 1.00 94.94 141 VAL A O 1
ATOM 1083 N N . ALA A 1 142 ? 4.531 9.297 -8.374 1.00 93.75 142 ALA A N 1
ATOM 1084 C CA . ALA A 1 142 ? 3.871 9.927 -9.511 1.00 93.75 142 ALA A CA 1
ATOM 1085 C C . ALA A 1 142 ? 2.788 9.032 -10.127 1.00 93.75 142 ALA A C 1
ATOM 1087 O O . ALA A 1 142 ? 1.687 9.502 -10.396 1.00 93.75 142 ALA A O 1
ATOM 1088 N N . LEU A 1 143 ? 3.058 7.735 -10.301 1.00 94.81 143 LEU A N 1
ATOM 1089 C CA . LEU A 1 143 ? 2.090 6.766 -10.816 1.00 94.81 143 LEU A CA 1
ATOM 1090 C C . LEU A 1 143 ? 0.842 6.680 -9.943 1.00 94.81 143 LEU A C 1
ATOM 1092 O O . LEU A 1 143 ? -0.267 6.667 -10.476 1.00 94.81 143 LEU A O 1
ATOM 1096 N N . LYS A 1 144 ? 1.024 6.652 -8.617 1.00 93.31 144 LYS A N 1
ATOM 1097 C CA . LYS A 1 144 ? -0.073 6.637 -7.645 1.00 93.31 144 LYS A CA 1
ATOM 1098 C C . LYS A 1 144 ? -1.009 7.831 -7.846 1.00 93.31 144 LYS A C 1
ATOM 1100 O O . LYS A 1 144 ? -2.216 7.635 -7.904 1.00 93.31 144 LYS A O 1
ATOM 1105 N N . LEU A 1 145 ? -0.453 9.032 -8.005 1.00 92.94 145 LEU A N 1
ATOM 1106 C CA . LEU A 1 145 ? -1.208 10.274 -8.203 1.00 92.94 145 LEU A CA 1
ATOM 1107 C C . LEU A 1 145 ? -1.828 10.382 -9.603 1.00 92.94 145 LEU A C 1
ATOM 1109 O O . LEU A 1 145 ? -2.993 10.741 -9.757 1.00 92.94 145 LEU A O 1
ATOM 1113 N N . ILE A 1 146 ? -1.064 10.061 -10.646 1.00 92.94 146 ILE A N 1
ATOM 1114 C CA . ILE A 1 146 ? -1.498 10.225 -12.038 1.00 92.94 146 ILE A CA 1
ATOM 1115 C C . ILE A 1 146 ? -2.627 9.248 -12.370 1.00 92.94 146 ILE A C 1
ATOM 1117 O O . ILE A 1 146 ? -3.653 9.657 -12.922 1.00 92.94 146 ILE A O 1
ATOM 1121 N N . LEU A 1 147 ? -2.476 7.969 -12.014 1.00 93.38 147 LEU A N 1
ATOM 1122 C CA . LEU A 1 147 ? -3.468 6.941 -12.336 1.00 93.38 147 LEU A CA 1
ATOM 1123 C C . LEU A 1 147 ? -4.757 7.076 -11.514 1.00 93.38 147 LEU A C 1
ATOM 1125 O O . LEU A 1 147 ? -5.766 6.505 -11.910 1.00 93.38 147 LEU A O 1
ATOM 1129 N N . GLN A 1 148 ? -4.792 7.872 -10.440 1.00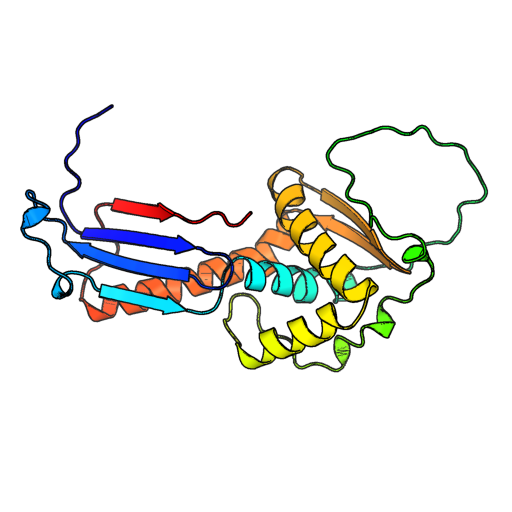 88.31 148 GLN A N 1
ATOM 1130 C CA . GLN A 1 148 ? -6.057 8.241 -9.784 1.00 88.31 148 GLN A CA 1
ATOM 1131 C C . GLN A 1 148 ? -6.943 9.128 -10.672 1.00 88.31 148 GLN A C 1
ATOM 1133 O O . GLN A 1 148 ? -8.166 9.089 -10.557 1.00 88.31 148 GLN A O 1
ATOM 1138 N N . HIS A 1 149 ? -6.349 9.894 -11.591 1.00 90.50 149 HIS A N 1
ATOM 1139 C CA . HIS A 1 149 ? -7.068 10.844 -12.447 1.00 90.50 149 HIS A CA 1
ATOM 1140 C C . HIS A 1 149 ? -7.058 10.463 -13.931 1.00 90.50 149 HIS A C 1
ATOM 1142 O O . HIS A 1 149 ? -7.910 10.923 -14.687 1.00 90.50 149 HIS A O 1
ATOM 1148 N N . GLN A 1 150 ? -6.156 9.571 -14.350 1.00 93.06 150 GLN A N 1
ATOM 1149 C CA . GLN A 1 150 ? -6.043 9.088 -15.730 1.00 93.06 150 GLN A CA 1
ATOM 1150 C C . GLN A 1 150 ? -6.275 7.580 -15.823 1.00 93.06 150 GLN A C 1
ATOM 1152 O O . GLN A 1 150 ? -5.915 6.843 -14.912 1.00 93.06 150 GLN A O 1
ATOM 1157 N N . GLU A 1 151 ? -6.876 7.118 -16.920 1.00 94.81 151 GLU A N 1
ATOM 1158 C CA . GLU A 1 151 ? -7.104 5.683 -17.161 1.00 94.81 151 GLU A CA 1
ATOM 1159 C C . GLU A 1 151 ? -5.812 4.931 -17.499 1.00 94.81 151 GLU A C 1
ATOM 1161 O O . GLU A 1 151 ? -5.686 3.744 -17.212 1.00 94.81 151 GLU A O 1
ATOM 1166 N N . SER A 1 152 ? -4.846 5.621 -18.104 1.00 95.00 152 SER A N 1
ATOM 1167 C CA . SER A 1 152 ? -3.592 5.049 -18.582 1.00 95.00 152 SER A CA 1
ATOM 1168 C C . SER A 1 152 ? -2.469 6.066 -18.460 1.00 95.00 152 SER A C 1
ATOM 1170 O O . SER A 1 152 ? -2.690 7.256 -18.667 1.00 95.00 152 SER A O 1
ATOM 1172 N N . PHE A 1 153 ? -1.251 5.590 -18.218 1.00 94.12 153 PHE A N 1
ATOM 1173 C CA . PHE A 1 153 ? -0.043 6.407 -18.223 1.00 94.12 153 PHE A CA 1
ATOM 1174 C C . PHE A 1 153 ? 1.125 5.640 -18.849 1.00 94.12 153 PHE A C 1
ATOM 1176 O O . PHE A 1 153 ? 1.276 4.437 -18.625 1.00 94.12 153 PHE A O 1
ATOM 1183 N N . THR A 1 154 ? 1.941 6.341 -19.637 1.00 93.12 154 THR A N 1
ATOM 1184 C CA . THR A 1 154 ? 3.180 5.787 -20.194 1.00 93.12 154 THR A CA 1
ATOM 1185 C C . THR A 1 154 ? 4.356 6.324 -19.399 1.00 93.12 154 THR A C 1
ATOM 1187 O O . THR A 1 154 ? 4.554 7.535 -19.335 1.00 93.12 154 THR A O 1
ATOM 1190 N N . LEU A 1 155 ? 5.118 5.418 -18.796 1.00 93.56 155 LEU A N 1
ATOM 1191 C CA . LEU A 1 155 ? 6.335 5.724 -18.058 1.00 93.56 155 LEU A CA 1
ATOM 1192 C C . LEU A 1 155 ? 7.536 5.296 -18.897 1.00 93.56 155 LEU A C 1
ATOM 1194 O O . LEU A 1 155 ? 7.597 4.156 -19.354 1.00 93.56 155 LEU A O 1
ATOM 1198 N N . GLU A 1 156 ? 8.517 6.177 -19.032 1.00 92.25 156 GLU A N 1
ATOM 1199 C CA . GLU A 1 156 ? 9.839 5.835 -19.550 1.00 92.25 156 GLU A CA 1
ATOM 1200 C C . GLU A 1 156 ? 10.880 6.126 -18.476 1.00 92.25 156 GLU A C 1
ATOM 1202 O O . GLU A 1 156 ? 10.903 7.210 -17.891 1.00 92.25 156 GLU A O 1
ATOM 1207 N N . LEU A 1 157 ? 11.721 5.137 -18.185 1.00 91.69 157 LEU A N 1
ATOM 1208 C CA . LEU A 1 157 ? 12.770 5.269 -17.185 1.00 91.69 157 LEU A CA 1
ATOM 1209 C C . LEU A 1 157 ? 13.884 4.265 -17.472 1.00 91.69 157 LEU A C 1
ATOM 1211 O O . LEU A 1 157 ? 13.626 3.069 -17.617 1.00 91.69 157 LEU A O 1
ATOM 1215 N N . ALA A 1 158 ? 15.126 4.752 -17.507 1.00 92.50 158 ALA A N 1
ATOM 1216 C CA . ALA A 1 158 ? 16.295 3.955 -17.871 1.00 92.50 158 ALA A CA 1
ATOM 1217 C C . ALA A 1 158 ? 16.153 3.312 -19.266 1.00 92.50 158 ALA A C 1
ATOM 1219 O O . ALA A 1 158 ? 15.742 3.965 -20.229 1.00 92.50 158 ALA A O 1
ATOM 1220 N N . ASP A 1 159 ? 16.492 2.032 -19.381 1.00 93.75 159 ASP A N 1
ATOM 1221 C CA . ASP A 1 159 ? 16.368 1.222 -20.590 1.00 93.75 159 ASP A CA 1
ATOM 1222 C C . ASP A 1 159 ? 14.965 0.607 -20.774 1.00 93.75 159 ASP A C 1
ATOM 1224 O O . ASP A 1 159 ? 14.795 -0.278 -21.615 1.00 93.75 159 ASP A O 1
ATOM 1228 N N . GLN A 1 160 ? 13.953 1.056 -20.018 1.00 95.00 160 GLN A N 1
ATOM 1229 C CA . GLN A 1 160 ? 12.611 0.464 -20.001 1.00 95.00 160 GLN A CA 1
ATOM 1230 C C . GLN A 1 160 ? 11.486 1.474 -20.269 1.00 95.00 160 GLN A C 1
ATOM 1232 O O . GLN A 1 160 ? 11.588 2.672 -19.994 1.00 95.00 160 GLN A O 1
ATOM 1237 N N . CYS A 1 161 ? 10.372 0.940 -20.768 1.00 94.62 161 CYS A N 1
ATOM 1238 C CA . CYS A 1 161 ? 9.106 1.632 -20.970 1.00 94.62 161 CYS A CA 1
ATOM 1239 C C . CYS A 1 161 ? 7.944 0.778 -20.432 1.00 94.62 161 CYS A C 1
ATOM 1241 O O . CYS A 1 161 ? 7.920 -0.442 -20.633 1.00 94.62 161 CYS A O 1
ATOM 1243 N N . TRP A 1 162 ? 6.969 1.423 -19.789 1.00 95.62 162 TRP A N 1
ATOM 1244 C CA . TRP A 1 162 ? 5.733 0.820 -19.292 1.00 95.62 162 TRP A CA 1
ATOM 1245 C C . TRP A 1 162 ? 4.526 1.570 -19.838 1.00 95.62 162 TRP A C 1
ATOM 1247 O O . TRP A 1 162 ? 4.514 2.797 -19.873 1.00 95.62 162 TRP A O 1
ATOM 1257 N N . VAL A 1 163 ? 3.468 0.832 -20.164 1.00 95.12 163 VAL A N 1
ATOM 1258 C CA . VAL A 1 163 ? 2.133 1.391 -20.406 1.00 95.12 163 VAL A CA 1
ATOM 1259 C C . VAL A 1 163 ? 1.210 0.786 -19.357 1.00 95.12 163 VAL A C 1
ATOM 1261 O O . VAL A 1 163 ? 0.849 -0.386 -19.452 1.00 95.12 163 VAL A O 1
ATOM 1264 N N . LEU A 1 164 ? 0.880 1.565 -18.330 1.00 96.19 164 LEU A N 1
ATOM 1265 C CA . LEU A 1 164 ? 0.147 1.102 -17.151 1.00 96.19 164 LEU A CA 1
ATOM 1266 C C . LEU A 1 164 ? -1.283 1.629 -17.176 1.00 96.19 164 LEU A C 1
ATOM 1268 O O . LEU A 1 164 ? -1.497 2.802 -17.479 1.00 96.19 164 LEU A O 1
ATOM 1272 N N . GLN A 1 165 ? -2.251 0.779 -16.836 1.00 96.75 165 GLN A N 1
ATOM 1273 C CA . GLN A 1 165 ? -3.651 1.176 -16.696 1.00 96.75 165 GLN A CA 1
ATOM 1274 C C . GLN A 1 165 ? -4.018 1.380 -15.222 1.00 96.75 165 GLN A C 1
ATOM 1276 O O . GLN A 1 165 ? -3.500 0.691 -14.338 1.00 96.75 165 GLN A O 1
ATOM 1281 N N . ARG A 1 166 ? -5.001 2.244 -14.951 1.00 97.44 166 ARG A N 1
ATOM 1282 C CA . ARG A 1 166 ? -5.574 2.438 -13.609 1.00 97.44 166 ARG A CA 1
ATOM 1283 C C . ARG A 1 166 ? -6.035 1.115 -12.995 1.00 97.44 166 ARG A C 1
ATOM 1285 O O . ARG A 1 166 ? -5.699 0.818 -11.853 1.00 97.44 166 ARG A O 1
ATOM 1292 N N . ARG A 1 167 ? -6.721 0.275 -13.775 1.00 97.38 167 ARG A N 1
ATOM 1293 C CA . ARG A 1 167 ? -7.193 -1.051 -13.330 1.00 97.38 167 ARG A CA 1
ATOM 1294 C C . ARG A 1 167 ? -6.063 -1.978 -12.855 1.00 97.38 167 ARG A C 1
ATOM 1296 O O . ARG A 1 167 ? -6.286 -2.859 -12.022 1.00 97.38 167 ARG A O 1
ATOM 1303 N N . ASP A 1 168 ? -4.852 -1.813 -13.391 1.00 96.06 168 ASP A N 1
ATOM 1304 C CA . ASP A 1 168 ? -3.701 -2.628 -13.002 1.00 96.06 168 ASP A CA 1
ATOM 1305 C C . ASP A 1 168 ? -3.215 -2.181 -11.616 1.00 96.06 168 ASP A C 1
ATOM 1307 O O . ASP A 1 168 ? -3.023 -3.016 -10.735 1.00 96.06 168 ASP A O 1
ATOM 1311 N N . LEU A 1 169 ? -3.137 -0.866 -11.374 1.00 97.06 169 LEU A N 1
ATOM 1312 C CA . LEU A 1 169 ? -2.865 -0.304 -10.047 1.00 97.06 169 LEU A CA 1
ATOM 1313 C C . LEU A 1 169 ? -3.917 -0.728 -9.015 1.00 97.06 169 LEU A C 1
ATOM 1315 O O . LEU A 1 169 ? -3.575 -1.212 -7.934 1.00 97.06 169 LEU A O 1
ATOM 1319 N N . GLU A 1 170 ? -5.195 -0.606 -9.360 1.00 97.25 170 GLU A N 1
ATOM 1320 C CA . GLU A 1 170 ? -6.293 -0.999 -8.478 1.00 97.25 170 GLU A CA 1
ATOM 1321 C C . GLU A 1 170 ? -6.213 -2.482 -8.105 1.00 97.25 170 GLU A C 1
ATOM 1323 O O . GLU A 1 170 ? -6.203 -2.832 -6.923 1.00 97.25 170 GLU A O 1
ATOM 1328 N N . SER A 1 171 ? -6.116 -3.361 -9.105 1.00 97.81 171 SER A N 1
ATOM 1329 C CA . SER A 1 171 ? -6.156 -4.808 -8.883 1.00 97.81 171 SER A CA 1
ATOM 1330 C C . SER A 1 171 ? -4.908 -5.350 -8.188 1.00 97.81 171 SER A C 1
ATOM 1332 O O . SER A 1 171 ? -5.025 -6.267 -7.373 1.00 97.81 171 SER A O 1
ATOM 1334 N N . GLN A 1 172 ? -3.725 -4.808 -8.496 1.00 97.88 172 GLN A N 1
ATOM 1335 C CA . GLN A 1 172 ? -2.460 -5.333 -7.983 1.00 97.88 172 GLN A CA 1
ATOM 1336 C C . GLN A 1 172 ? -2.015 -4.684 -6.667 1.00 97.88 172 GLN A C 1
ATOM 1338 O O . GLN A 1 172 ? -1.249 -5.306 -5.933 1.00 97.88 172 GLN A O 1
ATOM 1343 N N . VAL A 1 173 ? -2.477 -3.467 -6.351 1.00 97.38 173 VAL A N 1
ATOM 1344 C CA . VAL A 1 173 ? -1.997 -2.703 -5.184 1.00 97.38 173 VAL A CA 1
ATOM 1345 C C . VAL A 1 173 ? -3.133 -2.320 -4.237 1.00 97.38 173 VAL A C 1
ATOM 1347 O O . VAL A 1 173 ? -3.091 -2.665 -3.053 1.00 97.38 173 VAL A O 1
ATOM 1350 N N . PHE A 1 174 ? -4.185 -1.658 -4.727 1.00 96.19 174 PHE A N 1
ATOM 1351 C CA . PHE A 1 174 ? -5.244 -1.156 -3.841 1.00 96.19 174 PHE A CA 1
ATOM 1352 C C . PHE A 1 174 ? -6.160 -2.257 -3.306 1.00 96.19 174 PHE A C 1
ATOM 1354 O O . PHE A 1 174 ? -6.478 -2.254 -2.119 1.00 96.19 174 PHE A O 1
ATOM 1361 N N . VAL A 1 175 ? -6.539 -3.242 -4.122 1.00 97.94 175 VAL A N 1
ATOM 1362 C CA . VAL A 1 175 ? -7.357 -4.375 -3.659 1.00 97.94 175 VAL A CA 1
ATOM 1363 C C . VAL A 1 175 ? -6.661 -5.155 -2.528 1.00 97.94 175 VAL A C 1
ATOM 1365 O O . VAL A 1 175 ? -7.308 -5.394 -1.503 1.00 97.94 175 VAL A O 1
ATOM 1368 N N . PRO A 1 176 ? -5.368 -5.533 -2.628 1.00 98.25 176 PRO A N 1
ATOM 136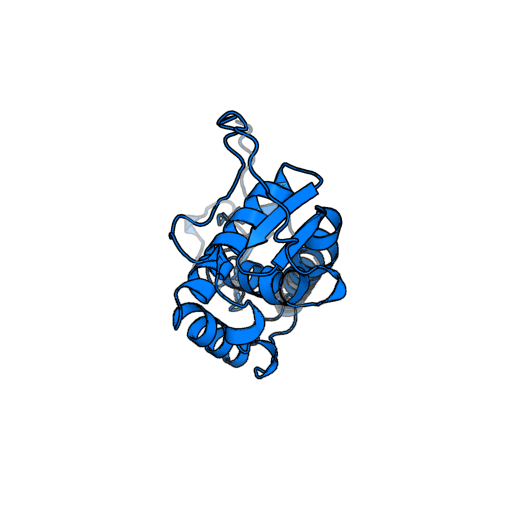9 C CA . PRO A 1 176 ? -4.636 -6.120 -1.504 1.00 98.25 176 PRO A CA 1
ATOM 1370 C C . PRO A 1 176 ? -4.607 -5.239 -0.251 1.00 98.25 176 PRO A C 1
ATOM 1372 O O . PRO A 1 176 ? -4.838 -5.744 0.850 1.00 98.25 176 PRO A O 1
ATOM 1375 N N . PHE A 1 177 ? -4.398 -3.928 -0.401 1.00 96.56 177 PHE A N 1
ATOM 1376 C CA . PHE A 1 177 ? -4.425 -2.998 0.728 1.00 96.56 177 PHE A CA 1
ATOM 1377 C C . PHE A 1 177 ? -5.797 -2.947 1.415 1.00 96.56 177 PHE A C 1
ATOM 1379 O O . PHE A 1 177 ? -5.880 -3.117 2.630 1.00 96.56 177 PHE A O 1
ATOM 1386 N N . VAL A 1 178 ? -6.887 -2.809 0.656 1.00 95.88 178 VAL A N 1
ATOM 1387 C CA . VAL A 1 178 ? -8.257 -2.808 1.202 1.00 95.88 178 VAL A CA 1
ATOM 1388 C C . VAL A 1 178 ? -8.570 -4.130 1.909 1.00 95.88 178 VAL A C 1
ATOM 1390 O O . VAL A 1 178 ? -9.168 -4.140 2.984 1.00 95.88 178 VAL A O 1
ATOM 1393 N N . ARG A 1 179 ? -8.107 -5.266 1.373 1.00 97.50 179 ARG A N 1
ATOM 1394 C CA . ARG A 1 179 ? -8.239 -6.569 2.049 1.00 97.50 179 ARG A CA 1
ATOM 1395 C C . ARG A 1 179 ? -7.496 -6.603 3.384 1.00 97.50 179 ARG A C 1
ATOM 1397 O O . ARG A 1 179 ? -8.033 -7.142 4.354 1.00 97.50 179 ARG A O 1
ATOM 1404 N N . ARG A 1 180 ? -6.289 -6.030 3.457 1.00 96.81 180 ARG A N 1
ATOM 1405 C CA . ARG A 1 180 ? -5.548 -5.887 4.718 1.00 96.81 180 ARG A CA 1
ATOM 1406 C C . ARG A 1 180 ? -6.315 -5.009 5.700 1.00 96.81 180 ARG A C 1
ATOM 1408 O O . ARG A 1 180 ? -6.488 -5.436 6.837 1.00 96.81 180 ARG A O 1
ATOM 1415 N N . LEU A 1 181 ? -6.800 -3.846 5.264 1.00 94.88 181 LEU A N 1
ATOM 1416 C CA . LEU A 1 181 ? -7.594 -2.938 6.097 1.00 94.88 181 LEU A CA 1
ATOM 1417 C C . LEU A 1 181 ? -8.795 -3.654 6.708 1.00 94.88 181 LEU A C 1
ATOM 1419 O O . LEU A 1 181 ? -8.947 -3.650 7.924 1.00 94.88 181 LEU A O 1
ATOM 1423 N N . ASN A 1 182 ? -9.575 -4.358 5.888 1.00 94.56 182 ASN A N 1
ATOM 1424 C CA . ASN A 1 182 ? -10.736 -5.114 6.356 1.00 94.56 182 ASN A CA 1
ATOM 1425 C C . ASN A 1 182 ? -10.350 -6.200 7.365 1.00 94.56 182 ASN A C 1
ATOM 1427 O O . ASN A 1 182 ? -11.047 -6.405 8.355 1.00 94.56 182 ASN A O 1
ATOM 1431 N N . ARG A 1 183 ? -9.221 -6.889 7.158 1.00 95.56 183 ARG A N 1
ATOM 1432 C CA . ARG A 1 183 ? -8.739 -7.895 8.112 1.00 95.56 183 ARG A CA 1
ATOM 1433 C C . ARG A 1 183 ? -8.357 -7.276 9.455 1.00 95.56 183 ARG A C 1
ATOM 1435 O O . ARG A 1 183 ? -8.652 -7.869 10.487 1.00 95.56 183 ARG A O 1
ATOM 1442 N N . GLU A 1 184 ? -7.687 -6.127 9.455 1.00 95.50 184 GLU A N 1
ATOM 1443 C CA . GLU A 1 184 ? -7.289 -5.444 10.690 1.00 95.50 184 GLU A CA 1
ATOM 1444 C C . GLU A 1 184 ? -8.487 -4.804 11.406 1.00 95.50 184 GLU A C 1
ATOM 1446 O O . GLU A 1 184 ? -8.598 -4.934 12.623 1.00 95.50 184 GLU A O 1
ATOM 1451 N N . LEU A 1 185 ? -9.439 -4.238 10.659 1.00 93.56 185 LEU A N 1
ATOM 1452 C CA . LEU A 1 185 ? -10.708 -3.756 11.202 1.00 93.56 185 LEU A CA 1
ATOM 1453 C C . LEU A 1 185 ? -11.510 -4.892 11.849 1.00 93.56 185 LEU A C 1
ATOM 1455 O O . LEU A 1 185 ? -11.949 -4.769 12.987 1.00 93.56 185 LEU A O 1
ATOM 1459 N N . ASN A 1 186 ? -11.648 -6.034 11.173 1.00 93.38 186 ASN A N 1
ATOM 1460 C CA . ASN A 1 186 ? -12.386 -7.172 11.722 1.00 93.38 186 ASN A CA 1
ATOM 1461 C C . ASN A 1 186 ? 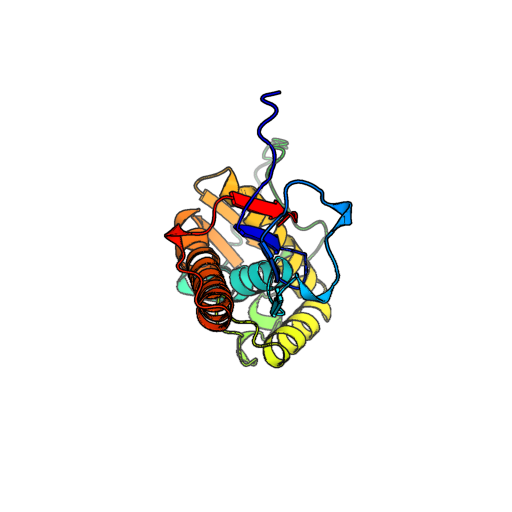-11.753 -7.712 13.012 1.00 93.38 186 ASN A C 1
ATOM 1463 O O . ASN A 1 186 ? -12.477 -8.124 13.913 1.00 93.38 186 ASN A O 1
ATOM 1467 N N . LYS A 1 187 ? -10.418 -7.685 13.143 1.00 92.25 187 LYS A N 1
ATOM 1468 C CA . LYS A 1 187 ? -9.755 -8.037 14.412 1.00 92.25 187 LYS A CA 1
ATOM 1469 C C . LYS A 1 187 ? -10.154 -7.083 15.537 1.00 92.25 187 LYS A C 1
ATOM 1471 O O . LYS A 1 187 ? -10.435 -7.546 16.639 1.00 92.25 187 LYS A O 1
ATOM 1476 N N . LEU A 1 188 ? -10.188 -5.781 15.249 1.00 91.75 188 LEU A N 1
ATOM 1477 C CA . LEU A 1 188 ? -10.584 -4.748 16.206 1.00 91.75 188 LEU A CA 1
ATOM 1478 C C . LEU A 1 188 ? -12.046 -4.924 16.649 1.00 91.75 188 LEU A C 1
ATOM 1480 O O . LEU A 1 188 ? -12.331 -4.923 17.844 1.00 91.75 188 LEU A O 1
ATOM 1484 N N . LEU A 1 189 ? -12.954 -5.159 15.699 1.00 91.56 189 LEU A N 1
ATOM 1485 C CA . LEU A 1 189 ? -14.383 -5.363 15.961 1.00 91.56 189 LEU A CA 1
ATOM 1486 C C . LEU A 1 189 ? -14.657 -6.627 16.786 1.00 91.56 189 LEU A C 1
ATOM 1488 O O . LEU A 1 189 ? -15.361 -6.571 17.797 1.00 91.56 189 LEU A O 1
ATOM 1492 N N . VAL A 1 190 ? -14.040 -7.755 16.414 1.00 92.12 190 VAL A N 1
ATOM 1493 C CA . VAL A 1 190 ? -14.170 -9.024 17.150 1.00 92.12 190 VAL A CA 1
ATOM 1494 C C . VAL A 1 190 ? -13.650 -8.892 18.581 1.00 92.12 190 VAL A C 1
ATOM 1496 O O . VAL A 1 190 ? -14.268 -9.433 19.494 1.00 92.12 190 VAL A O 1
ATOM 1499 N N . ALA A 1 191 ? -12.569 -8.139 18.805 1.00 88.31 191 ALA A N 1
ATOM 1500 C CA . ALA A 1 191 ? -12.026 -7.924 20.145 1.00 88.31 191 ALA A CA 1
ATOM 1501 C C . ALA A 1 191 ? -12.990 -7.178 21.095 1.00 88.31 191 ALA A C 1
ATOM 1503 O O . ALA A 1 191 ? -12.880 -7.356 22.307 1.00 88.31 191 ALA A O 1
ATOM 1504 N N . LYS A 1 192 ? -13.949 -6.392 20.577 1.00 82.50 192 LYS A N 1
ATOM 1505 C CA . LYS A 1 192 ? -15.026 -5.758 21.373 1.00 82.50 192 LYS A CA 1
ATOM 1506 C C . LYS A 1 192 ? -16.360 -6.480 21.348 1.00 82.50 192 LYS A C 1
ATOM 1508 O O . LYS A 1 192 ? -17.224 -6.145 22.151 1.00 82.50 192 LYS A O 1
ATOM 1513 N N . GLY A 1 193 ? -16.554 -7.412 20.420 1.00 87.50 193 GLY A N 1
ATOM 1514 C CA . GLY A 1 193 ? -17.882 -7.954 20.140 1.00 87.50 193 GLY A CA 1
ATOM 1515 C C . GLY A 1 193 ? -18.828 -6.920 19.517 1.00 87.50 193 GLY A C 1
ATOM 1516 O O . GLY A 1 193 ? -20.038 -7.030 19.692 1.00 87.50 193 GLY A O 1
ATOM 1517 N N . ILE A 1 194 ? -18.290 -5.920 18.807 1.00 86.12 194 ILE A N 1
ATOM 1518 C CA . ILE A 1 194 ? -19.086 -4.935 18.065 1.00 86.12 194 ILE A CA 1
ATOM 1519 C C . ILE A 1 194 ? -19.300 -5.479 16.647 1.00 86.12 194 ILE A C 1
ATOM 1521 O O . ILE A 1 194 ? -18.316 -5.726 15.947 1.00 86.12 194 ILE A O 1
ATOM 1525 N N . PRO A 1 195 ? -20.548 -5.691 16.195 1.00 87.50 195 PRO A N 1
ATOM 1526 C CA . PRO A 1 195 ? -20.810 -6.039 14.804 1.00 87.50 195 PRO A CA 1
ATOM 1527 C C . PRO A 1 195 ? -20.567 -4.821 13.899 1.00 87.50 195 PRO A C 1
ATOM 1529 O O . PRO A 1 195 ? -20.738 -3.679 14.324 1.00 87.50 195 PRO A O 1
ATOM 1532 N N . THR A 1 196 ? -20.179 -5.041 12.642 1.00 83.25 196 THR A N 1
ATOM 1533 C CA . THR A 1 196 ? -19.857 -3.950 11.704 1.00 83.25 196 THR A CA 1
ATOM 1534 C C . THR A 1 196 ? -21.032 -2.987 11.509 1.00 83.25 196 THR A C 1
ATOM 1536 O O . THR A 1 196 ? -20.829 -1.783 11.385 1.00 83.25 196 THR A O 1
ATOM 1539 N N . GLU A 1 197 ? -22.264 -3.498 11.538 1.00 85.94 197 GLU A N 1
ATOM 1540 C CA . GLU A 1 197 ? -23.501 -2.723 11.402 1.00 85.94 197 GLU A CA 1
ATOM 1541 C C . GLU A 1 197 ? -23.763 -1.791 12.595 1.00 85.94 197 GLU A C 1
ATOM 1543 O O . GLU A 1 197 ? -24.578 -0.878 12.487 1.00 85.94 197 GLU A O 1
ATOM 1548 N N . ALA A 1 198 ? -23.086 -2.008 13.729 1.00 87.81 198 ALA A N 1
ATOM 1549 C CA . ALA A 1 198 ? -23.196 -1.151 14.904 1.00 87.81 198 ALA A CA 1
ATOM 1550 C C . ALA A 1 198 ? -22.266 0.068 14.855 1.00 87.81 198 ALA A C 1
ATOM 1552 O O . ALA A 1 198 ? -22.361 0.903 15.750 1.00 87.81 198 ALA A O 1
ATOM 1553 N N . ILE A 1 199 ? -21.385 0.189 13.851 1.00 90.31 199 ILE A N 1
ATOM 1554 C CA . ILE A 1 199 ? -20.593 1.405 13.627 1.00 90.31 199 ILE A CA 1
ATOM 1555 C C . ILE A 1 199 ? -21.533 2.496 13.107 1.00 90.31 199 ILE A C 1
ATOM 1557 O O . ILE A 1 199 ? -22.023 2.426 11.981 1.00 90.31 199 ILE A O 1
ATOM 1561 N N . ASN A 1 200 ? -21.765 3.527 13.917 1.00 92.00 200 ASN A N 1
ATOM 1562 C CA . ASN A 1 200 ? -22.632 4.648 13.564 1.00 92.00 200 ASN A CA 1
ATOM 1563 C C . ASN A 1 200 ? -21.963 5.585 12.557 1.00 92.00 200 ASN A C 1
ATOM 1565 O O . ASN A 1 200 ? -22.639 6.215 11.744 1.00 92.00 200 ASN A O 1
ATOM 1569 N N . GLN A 1 201 ? -20.632 5.674 12.613 1.00 91.00 201 GLN A N 1
ATOM 1570 C CA . GLN A 1 201 ? -19.863 6.584 11.778 1.00 91.00 201 GLN A CA 1
ATOM 1571 C C . GLN A 1 201 ? -18.397 6.182 11.637 1.00 91.00 201 GLN A C 1
ATOM 1573 O O . GLN A 1 201 ? -17.806 5.551 12.517 1.00 91.00 201 GLN A O 1
ATOM 1578 N N . ALA A 1 202 ? -17.806 6.605 10.521 1.00 91.88 202 ALA A N 1
ATOM 1579 C CA . ALA A 1 202 ? -16.393 6.430 10.231 1.00 91.88 202 ALA A CA 1
ATOM 1580 C C . ALA A 1 202 ? -15.745 7.774 9.878 1.00 91.88 202 ALA A C 1
ATOM 1582 O O . ALA A 1 202 ? -16.219 8.490 8.996 1.00 91.88 202 ALA A O 1
ATOM 1583 N N . ILE A 1 203 ? -14.641 8.093 10.547 1.00 92.19 203 ILE A N 1
ATOM 1584 C CA . ILE A 1 203 ? -13.797 9.252 10.269 1.00 92.19 203 ILE A CA 1
ATOM 1585 C C . ILE A 1 203 ? -12.531 8.740 9.591 1.00 92.19 203 ILE A C 1
ATOM 1587 O O . ILE A 1 203 ? -11.750 8.002 10.191 1.00 92.19 203 ILE A O 1
ATOM 1591 N N . LEU A 1 204 ? -12.329 9.138 8.338 1.00 92.00 204 LEU A N 1
ATOM 1592 C CA . LEU A 1 204 ? -11.133 8.806 7.571 1.00 92.00 204 LEU A CA 1
ATOM 1593 C C . LEU A 1 204 ? -10.218 10.025 7.525 1.00 92.00 204 LEU A C 1
ATOM 1595 O O . LEU A 1 204 ? -10.622 11.102 7.085 1.00 92.00 204 LEU A O 1
ATOM 1599 N N . THR A 1 205 ? -8.989 9.849 7.987 1.00 90.88 205 THR A N 1
ATOM 1600 C CA . THR A 1 205 ? -7.946 10.870 7.968 1.00 90.88 205 THR A CA 1
ATOM 1601 C C . THR A 1 205 ? -6.661 10.308 7.370 1.00 90.88 205 THR A C 1
ATOM 1603 O O . THR A 1 205 ? -6.526 9.109 7.111 1.00 90.88 205 THR A O 1
ATOM 1606 N N . GLY A 1 206 ? -5.711 11.207 7.126 1.00 80.19 206 GLY A N 1
ATOM 1607 C CA . GLY A 1 206 ? -4.467 10.883 6.447 1.00 80.19 206 GLY A CA 1
ATOM 1608 C C . GLY A 1 206 ? -4.567 11.116 4.941 1.00 80.19 206 GLY A C 1
ATOM 1609 O O . GLY A 1 206 ? -5.582 10.845 4.301 1.00 80.19 206 GLY A O 1
ATOM 1610 N N . GLY A 1 207 ? -3.507 11.695 4.384 1.00 69.25 207 GLY A N 1
ATOM 1611 C CA . GLY A 1 207 ? -3.342 11.852 2.948 1.00 69.25 207 GLY A CA 1
ATOM 1612 C C . GLY A 1 207 ? -2.452 10.733 2.442 1.00 69.25 207 GLY A C 1
ATOM 1613 O O . GLY A 1 207 ? -1.248 10.743 2.695 1.00 69.25 207 GLY A O 1
ATOM 1614 N N . THR A 1 208 ? -3.013 9.784 1.697 1.00 56.44 208 THR A N 1
ATOM 1615 C CA . THR A 1 208 ? -2.202 8.951 0.806 1.00 56.44 208 THR A CA 1
ATOM 1616 C C . THR A 1 208 ? -1.872 9.775 -0.440 1.00 56.44 208 THR A C 1
ATOM 1618 O O . THR A 1 208 ? -2.370 9.464 -1.520 1.00 56.44 208 THR A O 1
ATOM 1621 N N . SER A 1 209 ? -1.114 10.865 -0.263 1.00 38.81 209 SER A N 1
ATOM 1622 C CA . SER A 1 209 ? -0.571 11.695 -1.348 1.00 38.81 209 SER A CA 1
ATOM 1623 C C . SER A 1 209 ? 0.244 10.827 -2.275 1.00 38.81 209 SER A C 1
ATOM 1625 O O . SER A 1 209 ? 1.196 10.218 -1.749 1.00 38.81 209 SER A O 1
#

Sequence (209 aa):
TSEHPLVGNTLVMNIGAAATEMAL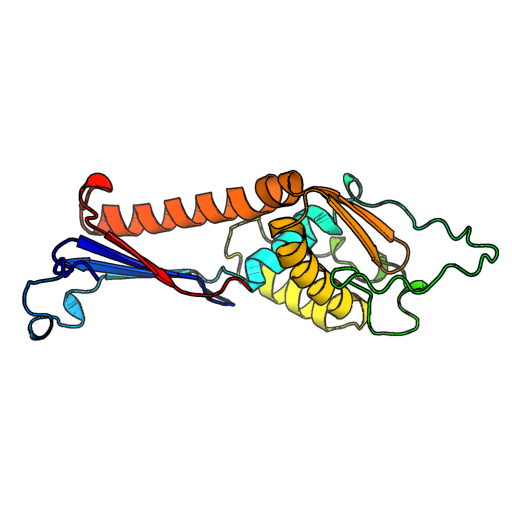VDLPESLEELTHSDFMLHNFAYAGKGIEQDIICQLLLPTKWRKPRNSSQEGNNTTITSSPLQWQPMIAGIEQMSFASLGLEELKLPRPGEPDTSDRIKLQQRLESSVLGKAILDAAVALKLILQHQESFTLELADQCWVLQRRDLESQVFVPFVRRLNRELNKLLVAKGIPTEAINQAILTGGTS

Organism: NCBI:txid1521422

pLDDT: mean 87.99, std 15.74, range [33.59, 98.56]

Secondary structure (DSSP, 8-state):
-------EEEEEEEE-SS-EEEEEEEE-SSGGG--GGG-EEEEES-SHHHHHHHHIIIIISSGGGEEEPP-------------TT----SSTTGGGS-GGGG-GGGS-PPPTT---HHHHHHHHHHHHTSHHHHHHHHHHHHHHHHHHH-SEEEEEETTEEEEEEHHHHIIIIIHHHHHHHHHHHHHHHHHHT--GGG--EEEEE----

Radius of gyration: 21.37 Å; chains: 1; bounding box: 48×34×65 Å

Foldseek 3Di:
DPPDQPAAWEWEWAAAQFKIKIWTAGCHSDNVPDDPVRIDIDMAGDHLLLLLLLCCVQAVPDPVFKDFDPPPPPDDDDDPPPDVLDDDQPDPPQQAADPCVLVCVVADRDAALHPSPVSSVVLVVSLVVDPLSVSSSVVSLSCVVNQVPDQWDWDDTHRMIGIDGNVSSCVRHVVSNVVSVVVRVVVSCVVVVHDPVRRPYYHYHYDSD